Protein 7X3H (pdb70)

Radius of gyration: 21.67 Å; Cα contacts (8 Å, |Δi|>4): 559; chains: 1; bounding box: 51×46×57 Å

Structure (mmCIF, N/CA/C/O backbone):
data_7X3H
#
_entry.id   7X3H
#
_cell.length_a   55.635
_cell.length_b   51.103
_cell.length_c   64.917
_cell.angle_alpha   90.000
_cell.angle_beta   115.280
_cell.angle_gamma   90.000
#
_symmetry.space_group_name_H-M   'P 1 21 1'
#
loop_
_entity.id
_entity.type
_entity.pdbx_description
1 polymer 'CBg-ParM triple mutant R204D, K230D and N234D'
2 water water
#
loop_
_atom_site.group_PDB
_atom_site.id
_atom_site.type_symbol
_atom_site.label_atom_id
_atom_site.label_alt_id
_atom_site.label_comp_id
_atom_site.label_asym_id
_atom_site.label_entity_id
_atom_site.label_seq_id
_atom_site.pdbx_PDB_ins_code
_atom_site.Cartn_x
_atom_site.Cartn_y
_atom_site.Cartn_z
_atom_site.occupancy
_atom_site.B_iso_or_equiv
_atom_site.auth_seq_id
_atom_site.auth_comp_id
_atom_site.auth_asym_id
_atom_site.auth_atom_id
_atom_site.pdbx_PDB_model_num
ATOM 1 N N . GLY A 1 1 ? -22.16500 27.04400 -1.70400 1.000 58.81495 0 GLY A N 1
ATOM 2 C CA . GLY A 1 1 ? -21.00500 26.86000 -2.62300 1.000 56.71996 0 GLY A CA 1
ATOM 3 C C . GLY A 1 1 ? -20.72700 25.40900 -2.97600 1.000 49.14800 0 GLY A C 1
ATOM 4 O O . GLY A 1 1 ? -20.27300 24.63800 -2.13100 1.000 52.69316 0 GLY A O 1
ATOM 10 N N . MET A 1 2 ? -21.01400 25.04300 -4.22500 1.000 33.55929 1 MET A N 1
ATOM 11 C CA . MET A 1 2 ? -20.65000 23.72900 -4.73800 1.000 34.64363 1 MET A CA 1
ATOM 12 C C . MET A 1 2 ? -19.13300 23.56800 -4.72700 1.000 26.11366 1 MET A C 1
ATOM 13 O O . MET A 1 2 ? -18.40100 24.39300 -5.27900 1.000 29.39037 1 MET A O 1
ATOM 27 N N . LYS A 1 3 ? -18.65900 22.50300 -4.08900 1.000 27.95598 2 LYS A N 1
ATOM 28 C CA . LYS A 1 3 ? -17.22400 22.28500 -3.99700 1.000 26.35053 2 LYS A CA 1
ATOM 29 C C . LYS A 1 3 ? -16.66100 21.86600 -5.35100 1.000 16.28353 2 LYS A C 1
ATOM 30 O O . LYS A 1 3 ? -17.34100 21.25000 -6.17300 1.000 17.95478 2 LYS A O 1
ATOM 49 N N . ILE A 1 4 ? -15.40400 22.23300 -5.58200 1.000 15.08602 3 ILE A N 1
ATOM 50 C CA . ILE A 1 4 ? -14.70800 21.92600 -6.82400 1.000 16.19142 3 ILE A CA 1
ATOM 51 C C . ILE A 1 4 ? -13.52400 21.02000 -6.51400 1.000 12.99630 3 ILE A C 1
ATOM 52 O O . ILE A 1 4 ? -12.85700 21.19300 -5.48900 1.000 12.27779 3 ILE A O 1
ATOM 68 N N . THR A 1 5 ? -13.25000 20.07600 -7.41200 1.000 8.51418 4 THR A N 1
ATOM 69 C CA . THR A 1 5 ? -12.04400 19.25900 -7.34100 1.000 8.16414 4 THR A CA 1
ATOM 70 C C . THR A 1 5 ? -11.38600 19.22700 -8.71000 1.000 9.15636 4 THR A C 1
ATOM 71 O O . THR A 1 5 ? -12.06700 19.12700 -9.73700 1.000 7.95095 4 THR A O 1
ATOM 82 N N . VAL A 1 6 ? -10.06200 19.33700 -8.71700 1.000 4.92954 5 VAL A N 1
ATOM 83 C CA . VAL A 1 6 ? -9.24200 19.18000 -9.90900 1.000 4.25577 5 VAL A CA 1
ATOM 84 C C . VAL A 1 6 ? -8.52000 17.84400 -9.80000 1.000 5.86123 5 VAL A C 1
ATOM 85 O O . VAL A 1 6 ? -7.93100 17.53800 -8.75800 1.000 6.00335 5 VAL A O 1
ATOM 98 N N . VAL A 1 7 ? -8.57600 17.04300 -10.85600 1.000 5.14272 6 VAL A N 1
ATOM 99 C CA . VAL A 1 7 ? -7.83100 15.79500 -10.90200 1.000 3.70834 6 VAL A CA 1
ATOM 100 C C . VAL A 1 7 ? -7.08400 15.74600 -12.22700 1.000 5.87702 6 VAL A C 1
ATOM 101 O O . VAL A 1 7 ? -7.69300 15.88800 -13.29100 1.000 5.64278 6 VAL A O 1
ATOM 114 N N . ASP A 1 8 ? -5.77100 15.55500 -12.15500 1.000 4.09260 7 ASP A N 1
ATOM 115 C CA . ASP A 1 8 ? -4.90600 15.43800 -13.32000 1.000 3.79256 7 ASP A CA 1
ATOM 116 C C . ASP A 1 8 ? -4.44000 13.99200 -13.41800 1.000 5.76385 7 ASP A C 1
ATOM 117 O O . ASP A 1 8 ? -3.57400 13.55500 -12.64800 1.000 4.60318 7 ASP A O 1
ATOM 126 N N . LEU A 1 9 ? -5.00200 13.25200 -14.37900 1.000 5.04008 8 LEU A N 1
ATOM 127 C CA . LEU A 1 9 ? -4.67700 11.83700 -14.54600 1.000 7.88516 8 LEU A CA 1
ATOM 128 C C . LEU A 1 9 ? -3.50300 11.70800 -15.51000 1.000 7.64829 8 LEU A C 1
ATOM 129 O O . LEU A 1 9 ? -3.66200 11.40100 -16.68800 1.000 8.69052 8 LEU A O 1
ATOM 145 N N . GLY A 1 10 ? -2.30200 11.92300 -14.97500 1.000 7.52722 9 GLY A N 1
ATOM 146 C CA . GLY A 1 10 ? -1.09900 11.89700 -15.77700 1.000 9.09056 9 GLY A CA 1
ATOM 147 C C . GLY A 1 10 ? -0.59300 10.49500 -16.01700 1.000 7.59038 9 GLY A C 1
ATOM 148 O O . GLY A 1 10 ? -1.00100 9.52900 -15.37500 1.000 8.81421 9 GLY A O 1
ATOM 152 N N . ASN A 1 11 ? 0.32700 10.38500 -16.97200 1.000 9.46956 10 ASN A N 1
ATOM 153 C CA . ASN A 1 11 ? 0.85400 9.07700 -17.32500 1.000 15.50975 10 ASN A CA 1
ATOM 154 C C . ASN A 1 11 ? 1.89000 8.57600 -16.32400 1.000 12.48308 10 ASN A C 1
ATOM 155 O O . ASN A 1 11 ? 2.06100 7.35900 -16.19700 1.000 14.08064 10 ASN A O 1
ATOM 166 N N . ILE A 1 12 ? 2.54200 9.46600 -15.57400 1.000 11.12765 11 ILE A N 1
ATOM 167 C CA . ILE A 1 12 ? 3.53200 9.09100 -14.57300 1.000 8.91423 11 ILE A CA 1
ATOM 168 C C . ILE A 1 12 ? 2.99000 9.25100 -13.15400 1.000 5.29800 11 ILE A C 1
ATOM 169 O O . ILE A 1 12 ? 3.16400 8.37700 -12.31100 1.000 8.75105 11 ILE A O 1
ATOM 185 N N A ASN A 1 13 ? 2.35800 10.39300 -12.87600 0.660 6.07704 12 ASN A N 1
ATOM 186 N N B ASN A 1 13 ? 2.32100 10.37400 -12.88400 0.340 7.10348 12 ASN A N 1
ATOM 187 C CA A ASN A 1 13 ? 1.71900 10.61900 -11.59000 0.660 4.09786 12 ASN A CA 1
ATOM 188 C CA B ASN A 1 13 ? 1.72200 10.59600 -11.57800 0.340 4.61897 12 ASN A CA 1
ATOM 189 C C A ASN A 1 13 ? 0.32100 11.19300 -11.78100 0.660 5.02429 12 ASN A C 1
ATOM 190 C C B ASN A 1 13 ? 0.36600 11.27000 -11.72800 0.340 5.70858 12 ASN A C 1
ATOM 191 O O A ASN A 1 13 ? -0.01000 11.78800 -12.81400 0.660 5.02955 12 ASN A O 1
ATOM 192 O O B ASN A 1 13 ? 0.10200 11.99300 -12.69500 0.340 3.97679 12 ASN A O 1
ATOM 213 N N . VAL A 1 14 ? -0.48800 11.01800 -10.74700 1.000 3.55043 13 VAL A N 1
ATOM 214 C CA . VAL A 1 14 ? -1.79900 11.63400 -10.64300 1.000 3.37672 13 VAL A CA 1
ATOM 215 C C . VAL A 1 14 ? -1.72000 12.69800 -9.56100 1.000 3.27671 13 VAL A C 1
ATOM 216 O O . VAL A 1 14 ? -1.13000 12.46300 -8.50200 1.000 4.35052 13 VAL A O 1
ATOM 230 N N . LYS A 1 15 ? -2.30800 13.86700 -9.81900 1.000 3.29776 14 LYS A N 1
ATOM 231 C CA . LYS A 1 15 ? -2.36200 14.96400 -8.85800 1.000 3.29776 14 LYS A CA 1
ATOM 232 C C . LYS A 1 15 ? -3.81400 15.39100 -8.66600 1.000 4.52949 14 LYS A C 1
ATOM 233 O O . LYS A 1 15 ? -4.61900 15.34700 -9.60200 1.000 3.66886 14 LYS A O 1
ATOM 252 N N . TYR A 1 16 ? -4.15800 15.81200 -7.44900 1.000 3.27144 15 TYR A N 1
ATOM 253 C CA . TYR A 1 16 ? -5.51600 16.27500 -7.18600 1.000 4.48475 15 TYR A CA 1
ATOM 254 C C . TYR A 1 16 ? -5.50900 17.44400 -6.20600 1.000 5.36380 15 TYR A C 1
ATOM 255 O O . TYR A 1 16 ? -4.60900 17.58400 -5.37400 1.000 5.55856 15 TYR A O 1
ATOM 273 N N . VAL A 1 17 ? -6.53200 18.28400 -6.32600 1.000 3.75045 16 VAL A N 1
ATOM 274 C CA . VAL A 1 17 ? -6.75700 19.39600 -5.40200 1.000 4.04522 16 VAL A CA 1
ATOM 275 C C . VAL A 1 17 ? -8.25500 19.50700 -5.14800 1.000 4.69530 16 VAL A C 1
ATOM 276 O O . VAL A 1 17 ? -9.02600 19.76800 -6.07700 1.000 7.58775 16 VAL A O 1
ATOM 289 N N . GLY A 1 18 ? -8.66400 19.30900 -3.89600 1.000 6.16653 17 GLY A N 1
ATOM 290 C CA . GLY A 1 18 ? -10.00300 19.63100 -3.43900 1.000 7.67197 17 GLY A CA 1
ATOM 291 C C . GLY A 1 18 ? -9.86500 20.34000 -2.10900 1.000 10.03015 17 GLY A C 1
ATOM 292 O O . GLY A 1 18 ? -9.16800 21.35600 -2.02600 1.000 12.34885 17 GLY A O 1
ATOM 296 N N . GLU A 1 19 ? -10.49100 19.80900 -1.05800 1.000 9.95646 18 GLU A N 1
ATOM 297 C CA . GLU A 1 19 ? -10.16200 20.25100 0.29500 1.000 11.56454 18 GLU A CA 1
ATOM 298 C C . GLU A 1 19 ? -8.71200 19.93200 0.62300 1.000 12.24357 18 GLU A C 1
ATOM 299 O O . GLU A 1 19 ? -8.03100 20.70500 1.30800 1.000 14.77019 18 GLU A O 1
ATOM 311 N N . ASN A 1 20 ? -8.23100 18.78700 0.15000 1.000 9.77749 19 ASN A N 1
ATOM 312 C CA . ASN A 1 20 ? -6.85700 18.35600 0.30900 1.000 6.82450 19 ASN A CA 1
ATOM 313 C C . ASN A 1 20 ? -6.18100 18.28000 -1.05700 1.000 4.85848 19 ASN A C 1
ATOM 314 O O . ASN A 1 20 ? -6.84200 18.13200 -2.08500 1.000 8.68525 19 ASN A O 1
ATOM 325 N N . LYS A 1 21 ? -4.85000 18.32100 -1.04000 1.000 5.75595 20 LYS A N 1
ATOM 326 C CA . LYS A 1 21 ? -4.04100 18.17500 -2.24600 1.000 4.08996 20 LYS A CA 1
ATOM 327 C C . LYS A 1 21 ? -3.10800 16.98500 -2.10800 1.000 7.04558 20 LYS A C 1
ATOM 328 O O . LYS A 1 21 ? -2.69100 16.63200 -1.00600 1.000 9.54062 20 LYS A O 1
ATOM 347 N N . GLY A 1 22 ? -2.72200 16.40400 -3.24000 1.000 3.62675 21 GLY A N 1
ATOM 348 C CA . GLY A 1 22 ? -1.88900 15.22300 -3.18100 1.000 5.35327 21 GLY A CA 1
ATOM 349 C C . GLY A 1 22 ? -1.41900 14.80800 -4.55400 1.000 3.38462 21 GLY A C 1
ATOM 350 O O . GLY A 1 22 ? -1.86700 15.33000 -5.58100 1.000 4.31631 21 GLY A O 1
ATOM 354 N N . ARG A 1 23 ? -0.49900 13.85400 -4.53800 1.000 3.46094 22 ARG A N 1
ATOM 355 C CA . ARG A 1 23 ? 0.11800 13.29800 -5.72800 1.000 3.38725 22 ARG A CA 1
ATOM 356 C C . ARG A 1 23 ? 0.43200 11.84600 -5.41300 1.000 4.95586 22 ARG A C 1
ATOM 357 O O . ARG A 1 23 ? 0.86000 11.52600 -4.29600 1.000 9.58273 22 ARG A O 1
ATOM 378 N N . PHE A 1 24 ? 0.19000 10.96600 -6.38200 1.000 3.31092 23 PHE A N 1
ATOM 379 C CA . PHE A 1 24 ? 0.55800 9.56400 -6.23800 1.000 3.38198 23 PHE A CA 1
ATOM 380 C C . PHE A 1 24 ? 0.96000 9.01000 -7.59700 1.000 5.07692 23 PHE A C 1
ATOM 381 O O . PHE A 1 24 ? 0.61500 9.55900 -8.64400 1.000 4.89006 23 PHE A O 1
ATOM 398 N N . SER A 1 25 ? 1.68500 7.88800 -7.55400 1.000 5.05850 24 SER A N 1
ATOM 399 C CA . SER A 1 25 ? 2.13700 7.22000 -8.76900 1.000 5.70858 24 SER A CA 1
ATOM 400 C C . SER A 1 25 ? 0.95900 6.68700 -9.57500 1.000 4.05049 24 SER A C 1
ATOM 401 O O . SER A 1 25 ? -0.00300 6.15600 -9.02000 1.000 5.77701 24 SER A O 1
ATOM 409 N N . SER A 1 26 ? 1.06700 6.78400 -10.90000 1.000 4.11628 25 SER A N 1
ATOM 410 C CA . SER A 1 26 ? 0.04400 6.25500 -11.80000 1.000 4.95586 25 SER A CA 1
ATOM 411 C C . SER A 1 26 ? 0.14000 4.74700 -11.99900 1.000 4.82689 25 SER A C 1
ATOM 412 O O . SER A 1 26 ? -0.65300 4.18800 -12.77200 1.000 5.81385 25 SER A O 1
ATOM 420 N N . LYS A 1 27 ? 1.07200 4.07900 -11.33000 1.000 4.60318 26 LYS A N 1
ATOM 421 C CA . LYS A 1 27 ? 1.11500 2.62700 -11.35000 1.000 4.92954 26 LYS A CA 1
ATOM 422 C C . LYS A 1 27 ? -0.15100 2.03800 -10.74800 1.000 8.44575 26 LYS A C 1
ATOM 423 O O . LYS A 1 27 ? -0.68900 2.54100 -9.75900 1.000 7.08769 26 LYS A O 1
ATOM 442 N N . ILE A 1 28 ? -0.62400 0.94600 -11.34100 1.000 6.81397 27 ILE A N 1
ATOM 443 C CA . ILE A 1 28 ? -1.76000 0.21800 -10.80400 1.000 6.44025 27 ILE A CA 1
ATOM 444 C C . ILE A 1 28 ? -1.53400 -1.27100 -10.99800 1.000 8.85633 27 ILE A C 1
ATOM 445 O O . ILE A 1 28 ? -0.77400 -1.70600 -11.86800 1.000 10.36177 27 ILE A O 1
ATOM 461 N N . THR A 1 29 ? -2.23300 -2.05700 -10.19100 1.000 8.32731 28 THR A N 1
ATOM 462 C CA . THR A 1 29 ? -2.30300 -3.48900 -10.43500 1.000 10.59601 28 THR A CA 1
ATOM 463 C C . THR A 1 29 ? -3.59400 -4.04300 -9.85500 1.000 7.62986 28 THR A C 1
ATOM 464 O O . THR A 1 29 ? -4.15700 -3.48800 -8.90800 1.000 7.57196 28 THR A O 1
ATOM 475 N N . ASN A 1 30 ? -4.04800 -5.15700 -10.42700 1.000 6.87188 29 ASN A N 1
ATOM 476 C CA . ASN A 1 30 ? -5.14200 -5.92700 -9.85000 1.000 6.72712 29 ASN A CA 1
ATOM 477 C C . ASN A 1 30 ? -4.64900 -7.22600 -9.22200 1.000 7.13243 29 ASN A C 1
ATOM 478 O O . ASN A 1 30 ? -5.46800 -8.06400 -8.83900 1.000 11.46453 29 ASN A O 1
ATOM 489 N N . ASP A 1 31 ? -3.33500 -7.40500 -9.10300 1.000 8.44838 30 ASP A N 1
ATOM 490 C CA . ASP A 1 31 ? -2.79500 -8.62800 -8.52300 1.000 9.94593 30 ASP A CA 1
ATOM 491 C C . ASP A 1 31 ? -3.29000 -8.83400 -7.09300 1.000 15.41501 30 ASP A C 1
ATOM 492 O O . ASP A 1 31 ? -3.37500 -7.89100 -6.29800 1.000 11.07238 30 ASP A O 1
ATOM 501 N N . TYR A 1 32 ? -3.58300 -10.09000 -6.76300 1.000 13.25422 31 TYR A N 1
ATOM 502 C CA . TYR A 1 32 ? -4.07300 -10.42800 -5.43200 1.000 10.16174 31 TYR A CA 1
ATOM 503 C C . TYR A 1 32 ? -3.02700 -10.08600 -4.38200 1.000 8.67999 31 TYR A C 1
ATOM 504 O O . TYR A 1 32 ? -1.82700 -10.30000 -4.57900 1.000 12.26726 31 TYR A O 1
ATOM 522 N N . GLN A 1 33 ? -3.48500 -9.50100 -3.27700 1.000 8.43522 32 GLN A N 1
ATOM 523 C CA . GLN A 1 33 ? -2.63500 -9.20300 -2.13200 1.000 10.61969 32 GLN A CA 1
ATOM 524 C C . GLN A 1 33 ? -3.14700 -9.94500 -0.91100 1.000 8.83001 32 GLN A C 1
ATOM 525 O O . GLN A 1 33 ? -4.32100 -9.82300 -0.55400 1.000 11.75404 32 GLN A O 1
ATOM 539 N N . SER A 1 34 ? -2.25700 -10.69000 -0.25300 1.000 8.62735 33 SER A N 1
ATOM 540 C CA . SER A 1 34 ? -2.64900 -11.38100 0.96500 1.000 8.47996 33 SER A CA 1
ATOM 541 C C . SER A 1 34 ? -2.78100 -10.43200 2.15100 1.000 8.17730 33 SER A C 1
ATOM 542 O O . SER A 1 34 ? -3.42100 -10.79200 3.14200 1.000 8.47470 33 SER A O 1
ATOM 550 N N . TYR A 1 35 ? -2.18000 -9.24900 2.07600 1.000 7.67987 34 TYR A N 1
ATOM 551 C CA . TYR A 1 35 ? -2.31100 -8.22400 3.11200 1.000 7.42721 34 TYR A CA 1
ATOM 552 C C . TYR A 1 35 ? -2.84300 -6.94200 2.46800 1.000 6.83240 34 TYR A C 1
ATOM 553 O O . TYR A 1 35 ? -2.13300 -5.94100 2.35800 1.000 6.49025 34 TYR A O 1
ATOM 571 N N . GLU A 1 36 ? -4.11400 -6.98400 2.05500 1.000 7.84305 35 GLU A N 1
ATOM 572 C CA . GLU A 1 36 ? -4.73500 -5.86400 1.34300 1.000 8.26415 35 GLU A CA 1
ATOM 573 C C . GLU A 1 36 ? -4.68100 -4.56300 2.13900 1.000 8.34047 35 GLU A C 1
ATOM 574 O O . GLU A 1 36 ? -4.56300 -3.47100 1.55700 1.000 8.35363 35 GLU A O 1
ATOM 586 N N . GLU A 1 37 ? -4.80100 -4.64400 3.46500 1.000 9.03266 36 GLU A N 1
ATOM 587 C CA . GLU A 1 37 ? -4.82200 -3.46500 4.32300 1.000 11.02501 36 GLU A CA 1
ATOM 588 C C . GLU A 1 37 ? -3.52100 -2.67500 4.29500 1.000 8.69841 36 GLU A C 1
ATOM 589 O O . GLU A 1 37 ? -3.50600 -1.52000 4.73000 1.000 11.52770 36 GLU A O 1
ATOM 601 N N . GLY A 1 38 ? -2.44300 -3.24000 3.76500 1.000 6.31918 37 GLY A N 1
ATOM 602 C CA . GLY A 1 38 ? -1.20400 -2.51300 3.63300 1.000 8.81948 37 GLY A CA 1
ATOM 603 C C . GLY A 1 38 ? -1.08800 -1.66500 2.39000 1.000 6.91135 37 GLY A C 1
ATOM 604 O O . GLY A 1 38 ? -0.01400 -1.12600 2.11200 1.000 9.56167 37 GLY A O 1
ATOM 608 N N . PHE A 1 39 ? -2.16200 -1.55100 1.61200 1.000 6.33234 38 PHE A N 1
ATOM 609 C CA . PHE A 1 39 ? -2.10100 -0.90900 0.30800 1.000 6.80608 38 PHE A CA 1
ATOM 610 C C . PHE A 1 39 ? -3.18200 0.14800 0.15500 1.000 4.84005 38 PHE A C 1
ATOM 611 O O . PHE A 1 39 ? -4.24100 0.08100 0.78100 1.000 9.89329 38 PHE A O 1
ATOM 628 N N . GLN A 1 40 ? -2.88400 1.13100 -0.69600 1.000 5.36117 39 GLN A N 1
ATOM 629 C CA . GLN A 1 40 ? -3.88700 2.05400 -1.19900 1.000 6.18495 39 GLN A CA 1
ATOM 630 C C . GLN A 1 40 ? -4.70600 1.33000 -2.25900 1.000 4.90322 39 GLN A C 1
ATOM 631 O O . GLN A 1 40 ? -4.14000 0.65900 -3.12600 1.000 4.11365 39 GLN A O 1
ATOM 645 N N . ARG A 1 41 ? -6.02900 1.40400 -2.16000 1.000 4.11365 40 ARG A N 1
ATOM 646 C CA . ARG A 1 41 ? -6.84300 0.58600 -3.04400 1.000 4.30052 40 ARG A CA 1
ATOM 647 C C . ARG A 1 41 ? -8.26000 1.13300 -3.16600 1.000 7.06400 40 ARG A C 1
ATOM 648 O O . ARG A 1 41 ? -8.76900 1.82600 -2.28000 1.000 6.73502 40 ARG A O 1
ATOM 669 N N . VAL A 1 42 ? -8.88700 0.76000 -4.27300 1.000 4.94270 41 VAL A N 1
ATOM 670 C CA A VAL A 1 42 ? -10.29300 1.06000 -4.51200 0.610 4.74531 41 VAL A CA 1
ATOM 671 C CA B VAL A 1 42 ? -10.28500 1.07200 -4.55300 0.390 8.52207 41 VAL A CA 1
ATOM 672 C C . VAL A 1 42 ? -10.96400 -0.20000 -5.02800 1.000 6.70344 41 VAL A C 1
ATOM 673 O O . VAL A 1 42 ? -10.36000 -1.03000 -5.70700 1.000 8.77474 41 VAL A O 1
ATOM 698 N N . GLU A 1 43 ? -12.23500 -0.35600 -4.66600 1.000 6.59816 42 GLU A N 1
ATOM 699 C CA . GLU A 1 43 ? -13.06700 -1.41200 -5.22200 1.000 6.69028 42 GLU A CA 1
ATOM 700 C C . GLU A 1 43 ? -14.27000 -0.73100 -5.85900 1.000 7.62460 42 GLU A C 1
ATOM 701 O O . GLU A 1 43 ? -15.01800 -0.03700 -5.16900 1.000 9.99594 42 GLU A O 1
ATOM 713 N N . TYR A 1 44 ? -14.43400 -0.91000 -7.16700 1.000 10.98553 43 TYR A N 1
ATOM 714 C CA . TYR A 1 44 ? -15.51800 -0.27900 -7.91300 1.000 9.95119 43 TYR A CA 1
ATOM 715 C C . TYR A 1 44 ? -16.04300 -1.26600 -8.94600 1.000 10.29334 43 TYR A C 1
ATOM 716 O O . TYR A 1 44 ? -15.25700 -1.85500 -9.69600 1.000 13.34371 43 TYR A O 1
ATOM 734 N N . ASN A 1 45 ? -17.36100 -1.46400 -8.97000 1.000 11.57244 44 ASN A N 1
ATOM 735 C CA . ASN A 1 45 ? -17.99700 -2.31300 -9.98100 1.000 10.58811 44 ASN A CA 1
ATOM 736 C C . ASN A 1 45 ? -17.35100 -3.69400 -10.02100 1.000 15.64924 44 ASN A C 1
ATOM 737 O O . ASN A 1 45 ? -17.13900 -4.28600 -11.08500 1.000 18.36536 44 ASN A O 1
ATOM 748 N N . GLY A 1 46 ? -17.02100 -4.21200 -8.83900 1.000 15.21761 45 GLY A N 1
ATOM 749 C CA . GLY A 1 46 ? -16.51100 -5.55500 -8.70200 1.000 22.26320 45 GLY A CA 1
ATOM 750 C C . GLY A 1 46 ? -15.03300 -5.72400 -8.96800 1.000 23.78969 45 GLY A C 1
ATOM 751 O O . GLY A 1 46 ? -14.54600 -6.85700 -8.93700 1.000 20.18400 45 GLY A O 1
ATOM 755 N N . ILE A 1 47 ? -14.30000 -4.64800 -9.23200 1.000 17.06257 46 ILE A N 1
ATOM 756 C CA . ILE A 1 47 ? -12.87200 -4.72400 -9.50500 1.000 13.99641 46 ILE A CA 1
ATOM 757 C C . ILE A 1 47 ? -12.13400 -4.04900 -8.36100 1.000 8.72473 46 ILE A C 1
ATOM 758 O O . ILE A 1 47 ? -12.45700 -2.91100 -8.00100 1.000 11.17239 46 ILE A O 1
ATOM 774 N N . LYS A 1 48 ? -11.15400 -4.75100 -7.79600 1.000 11.24609 47 LYS A N 1
ATOM 775 C CA . LYS A 1 48 ? -10.27100 -4.20200 -6.77400 1.000 6.59290 47 LYS A CA 1
ATOM 776 C C . LYS A 1 48 ? -8.97100 -3.79600 -7.45600 1.000 7.16138 47 LYS A C 1
ATOM 777 O O . LYS A 1 48 ? -8.30300 -4.63200 -8.08400 1.000 11.43295 47 LYS A O 1
ATOM 796 N N . THR A 1 49 ? -8.63600 -2.51500 -7.36500 1.000 7.19560 48 THR A N 1
ATOM 797 C CA . THR A 1 49 ? -7.44200 -1.96000 -7.99000 1.000 5.20326 48 THR A CA 1
ATOM 798 C C . THR A 1 49 ? -6.53000 -1.41200 -6.90700 1.000 5.69279 48 THR A C 1
ATOM 799 O O . THR A 1 49 ? -6.97100 -0.63100 -6.06000 1.000 5.82175 48 THR A O 1
ATOM 810 N N . TYR A 1 50 ? -5.26400 -1.83100 -6.93100 1.000 5.79543 49 TYR A N 1
ATOM 811 C CA . TYR A 1 50 ? -4.24900 -1.30500 -6.03000 1.000 4.63213 49 TYR A CA 1
ATOM 812 C C . TYR A 1 50 ? -3.58000 -0.10400 -6.67700 1.000 7.24297 49 TYR A C 1
ATOM 813 O O . TYR A 1 50 ? -3.22800 -0.13700 -7.86100 1.000 7.58512 49 TYR A O 1
ATOM 831 N N . ILE A 1 51 ? -3.45300 0.97100 -5.90300 1.000 4.62161 50 ILE A N 1
ATOM 832 C CA . ILE A 1 51 ? -3.13300 2.30000 -6.41200 1.000 4.21366 50 ILE A CA 1
ATOM 833 C C . ILE A 1 51 ? -1.69200 2.62400 -6.05000 1.000 7.91411 50 ILE A C 1
ATOM 834 O O . ILE A 1 51 ? -1.30100 2.52100 -4.88300 1.000 9.20900 50 ILE A O 1
ATOM 850 N N . GLY A 1 52 ? -0.90500 3.01500 -7.05000 1.000 8.49312 51 GLY A N 1
ATOM 851 C CA . GLY A 1 52 ? 0.45200 3.47600 -6.81800 1.000 9.24848 51 GLY A CA 1
ATOM 852 C C . GLY A 1 52 ? 1.48100 2.38100 -6.76100 1.000 9.00897 51 GLY A C 1
ATOM 853 O O . GLY A 1 52 ? 2.64700 2.65100 -6.43400 1.000 17.01257 51 GLY A O 1
ATOM 857 N N . VAL A 1 53 ? 1.08500 1.14900 -7.05400 1.000 9.84065 52 VAL A N 1
ATOM 858 C CA . VAL A 1 53 ? 1.98400 0.00600 -7.09700 1.000 12.21199 52 VAL A CA 1
ATOM 859 C C . VAL A 1 53 ? 1.61300 -0.79900 -8.32900 1.000 15.47028 52 VAL A C 1
ATOM 860 O O . VAL A 1 53 ? 0.51000 -0.68600 -8.86900 1.000 10.04594 52 VAL A O 1
ATOM 873 N N . GLY A 1 54 ? 2.56400 -1.59600 -8.79100 1.000 14.31224 53 GLY A N 1
ATOM 874 C CA . GLY A 1 54 ? 2.33800 -2.39300 -9.97400 1.000 13.39634 53 GLY A CA 1
ATOM 875 C C . GLY A 1 54 ? 3.10300 -1.83200 -11.14700 1.000 15.13076 53 GLY A C 1
ATOM 876 O O . GLY A 1 54 ? 4.30600 -1.57100 -11.04700 1.000 26.13208 53 GLY A O 1
ATOM 880 N N . GLU A 1 55 ? 2.41200 -1.62100 -12.25800 1.000 12.27516 54 GLU A N 1
ATOM 881 C CA . GLU A 1 55 ? 3.04800 -1.14400 -13.47300 1.000 20.67880 54 GLU A CA 1
ATOM 882 C C . GLU A 1 55 ? 2.26500 0.02800 -14.04500 1.000 18.93385 54 GLU A C 1
ATOM 883 O O . GLU A 1 55 ? 1.05500 0.14700 -13.84000 1.000 11.89353 54 GLU A O 1
ATOM 895 N N . LEU A 1 56 ? 2.97200 0.89300 -14.77100 1.000 15.60187 55 LEU A N 1
ATOM 896 C CA . LEU A 1 56 ? 2.30900 1.88700 -15.60400 1.000 27.20326 55 LEU A CA 1
ATOM 897 C C . LEU A 1 56 ? 1.66400 1.18500 -16.79300 1.000 33.13292 55 LEU A C 1
ATOM 898 O O . LEU A 1 56 ? 2.32200 0.41700 -17.50200 1.000 47.66624 55 LEU A O 1
ATOM 914 N N . SER A 1 57 ? 0.37700 1.43000 -16.99800 1.000 31.06425 56 SER A N 1
ATOM 915 C CA . SER A 1 57 ? -0.39600 0.67400 -17.97900 1.000 48.95587 56 SER A CA 1
ATOM 916 C C . SER A 1 57 ? -0.19800 1.19600 -19.40500 1.000 46.61348 56 SER A C 1
ATOM 917 O O . SER A 1 57 ? -0.54800 2.33300 -19.72200 1.000 42.74197 56 SER A O 1
ATOM 925 N N . ALA A 1 63 ? -7.49800 2.09000 -20.40800 1.000 53.60380 62 ALA A N 1
ATOM 926 C CA . ALA A 1 63 ? -8.58300 1.31600 -19.81500 1.000 52.22995 62 ALA A CA 1
ATOM 927 C C . ALA A 1 63 ? -9.59400 2.21800 -19.10800 1.000 45.91077 62 ALA A C 1
ATOM 928 O O . ALA A 1 63 ? -9.22600 3.15500 -18.39700 1.000 47.48727 62 ALA A O 1
ATOM 934 N N . ASP A 1 64 ? -10.87800 1.92100 -19.30800 1.000 46.52663 63 ASP A N 1
ATOM 935 C CA . ASP A 1 64 ? -11.92900 2.66600 -18.62200 1.000 51.29299 63 ASP A CA 1
ATOM 936 C C . ASP A 1 64 ? -11.85000 2.44200 -17.11700 1.000 50.60870 63 ASP A C 1
ATOM 937 O O . ASP A 1 64 ? -11.88900 3.39300 -16.32600 1.000 25.31356 63 ASP A O 1
ATOM 946 N N . ARG A 1 65 ? -11.71300 1.18400 -16.70100 1.000 49.42172 64 ARG A N 1
ATOM 947 C CA . ARG A 1 65 ? -11.71200 0.88300 -15.27600 1.000 51.25088 64 ARG A CA 1
ATOM 948 C C . ARG A 1 65 ? -10.47900 1.44500 -14.57600 1.000 33.38032 64 ARG A C 1
ATOM 949 O O . ARG A 1 65 ? -10.52400 1.69000 -13.36900 1.000 13.49899 64 ARG A O 1
ATOM 970 N N . ASP A 1 66 ? -9.37600 1.64500 -15.30200 1.000 25.80573 65 ASP A N 1
ATOM 971 C CA . ASP A 1 66 ? -8.17800 2.21600 -14.69200 1.000 32.96448 65 ASP A CA 1
ATOM 972 C C . ASP A 1 66 ? -8.36400 3.70100 -14.39400 1.000 13.90167 65 ASP A C 1
ATOM 973 O O . ASP A 1 66 ? -8.02100 4.17800 -13.30200 1.000 11.18029 65 ASP A O 1
ATOM 982 N N . TYR A 1 67 ? -8.88600 4.45600 -15.36100 1.000 15.80716 66 TYR A N 1
ATOM 983 C CA . TYR A 1 67 ? -9.18200 5.86000 -15.08700 1.000 17.46788 66 TYR A CA 1
ATOM 984 C C . TYR A 1 67 ? -10.21000 5.98700 -13.96700 1.000 7.86936 66 TYR A C 1
ATOM 985 O O . TYR A 1 67 ? -10.06200 6.84000 -13.08500 1.000 7.81673 66 TYR A O 1
ATOM 1003 N N . MET A 1 68 ? -11.25500 5.14800 -13.97700 1.000 7.81146 67 MET A N 1
ATOM 1004 C CA . MET A 1 68 ? -12.25500 5.23800 -12.91400 1.000 13.05420 67 MET A CA 1
ATOM 1005 C C . MET A 1 68 ? -11.63500 4.95500 -11.54900 1.000 7.96938 67 MET A C 1
ATOM 1006 O O . MET A 1 68 ? -11.91800 5.66200 -10.57500 1.000 8.30100 67 MET A O 1
ATOM 1020 N N . ALA A 1 69 ? -10.77300 3.93800 -11.46200 1.000 6.60079 68 ALA A N 1
ATOM 1021 C CA . ALA A 1 69 ? -10.11300 3.62700 -10.19600 1.000 7.37194 68 ALA A CA 1
ATOM 1022 C C . ALA A 1 69 ? -9.29100 4.80500 -9.70200 1.000 4.12681 68 ALA A C 1
ATOM 1023 O O . ALA A 1 69 ? -9.38200 5.20200 -8.53700 1.000 3.96363 68 ALA A O 1
ATOM 1030 N N . GLN A 1 70 ? -8.45000 5.35900 -10.57500 1.000 4.02153 69 GLN A N 1
ATOM 1031 C CA . GLN A 1 70 ? -7.61000 6.47100 -10.16600 1.000 3.70308 69 GLN A CA 1
ATOM 1032 C C . GLN A 1 70 ? -8.43600 7.70500 -9.83200 1.000 3.64254 69 GLN A C 1
ATOM 1033 O O .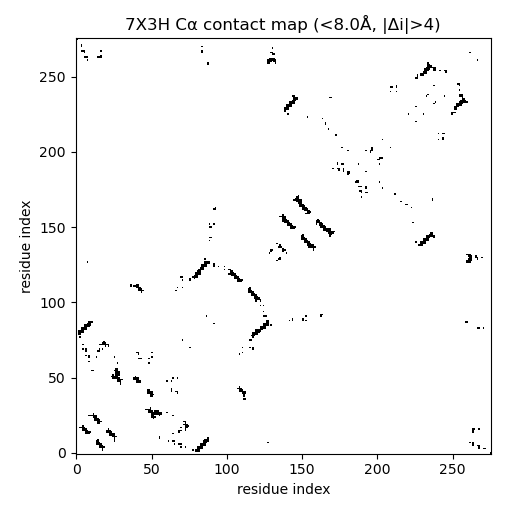 GLN A 1 70 ? -8.09200 8.46000 -8.91900 1.000 3.78730 69 GLN A O 1
ATOM 1047 N N . LEU A 1 71 ? -9.50500 7.94600 -10.59300 1.000 3.89257 70 LEU A N 1
ATOM 1048 C CA . LEU A 1 71 ? -10.33900 9.11500 -10.34600 1.000 4.71635 70 LEU A CA 1
ATOM 1049 C C . LEU A 1 71 ? -11.07500 8.98400 -9.02600 1.000 3.99258 70 LEU A C 1
ATOM 1050 O O . LEU A 1 71 ? -11.08300 9.91000 -8.21200 1.000 3.90310 70 LEU A O 1
ATOM 1066 N N . LEU A 1 72 ? -11.69100 7.82900 -8.78800 1.000 4.21103 71 LEU A N 1
ATOM 1067 C CA . LEU A 1 72 ? -12.43400 7.66000 -7.54100 1.000 4.37158 71 LEU A CA 1
ATOM 1068 C C . LEU A 1 72 ? -11.50700 7.70100 -6.34000 1.000 4.08470 71 LEU A C 1
ATOM 1069 O O . LEU A 1 72 ? -11.83100 8.30900 -5.31600 1.000 5.10851 71 LEU A O 1
ATOM 1085 N N . TYR A 1 73 ? -10.33200 7.08400 -6.45100 1.000 3.84257 72 TYR A N 1
ATOM 1086 C CA . TYR A 1 73 ? -9.35100 7.19900 -5.37600 1.000 6.32707 72 TYR A CA 1
ATOM 1087 C C . TYR A 1 73 ? -8.99700 8.65700 -5.12500 1.000 6.46393 72 TYR A C 1
ATOM 1088 O O . TYR A 1 73 ? -8.96900 9.11600 -3.97800 1.000 4.35842 72 TYR A O 1
ATOM 1106 N N . SER A 1 74 ? -8.72300 9.40700 -6.19500 1.000 3.39514 73 SER A N 1
ATOM 1107 C CA . SER A 1 74 ? -8.36600 10.80900 -6.02800 1.000 5.41907 73 SER A CA 1
ATOM 1108 C C . SER A 1 74 ? -9.47300 11.59000 -5.34000 1.000 4.50844 73 SER A C 1
ATOM 1109 O O . SER A 1 74 ? -9.19900 12.46100 -4.50700 1.000 4.78215 73 SER A O 1
ATOM 1117 N N . LEU A 1 75 ? -10.72600 11.35300 -5.73800 1.000 3.99258 74 LEU A N 1
ATOM 1118 C CA . LEU A 1 75 ? -11.82900 12.11100 -5.15600 1.000 5.62699 74 LEU A CA 1
ATOM 1119 C C . LEU A 1 75 ? -12.02600 11.77300 -3.68700 1.000 6.98242 74 LEU A C 1
ATOM 1120 O O . LEU A 1 75 ? -12.37000 12.65200 -2.88700 1.000 9.49588 74 LEU A O 1
ATOM 1136 N N . ALA A 1 76 ? -11.83300 10.50600 -3.31000 1.000 5.84807 75 ALA A N 1
ATOM 1137 C CA . ALA A 1 76 ? -11.91000 10.1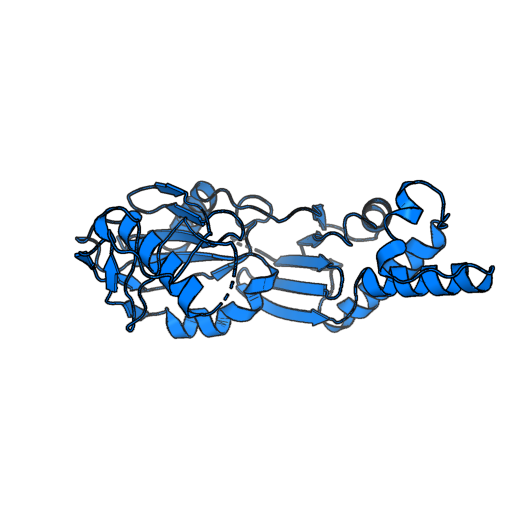2500 -1.90600 1.000 9.66695 75 ALA A CA 1
ATOM 1138 C C . ALA A 1 76 ? -10.79800 10.76700 -1.08500 1.000 5.23221 75 ALA A C 1
ATOM 1139 O O . ALA A 1 76 ? -11.00400 11.09400 0.09200 1.000 10.19859 75 ALA A O 1
ATOM 1146 N N . LYS A 1 77 ? -9.61600 10.95300 -1.67500 1.000 4.37421 76 LYS A N 1
ATOM 1147 C CA . LYS A 1 77 ? -8.51600 11.62700 -0.99200 1.000 7.31140 76 LYS A CA 1
ATOM 1148 C C . LYS A 1 77 ? -8.70600 13.13900 -0.94600 1.000 11.23029 76 LYS A C 1
ATOM 1149 O O . LYS A 1 77 ? -8.29000 13.79000 0.02400 1.000 8.95897 76 LYS A O 1
ATOM 1168 N N . ALA A 1 78 ? -9.30600 13.71300 -1.99000 1.000 8.28784 77 ALA A N 1
ATOM 1169 C CA . ALA A 1 78 ? -9.35700 15.16400 -2.11600 1.000 8.45628 77 ALA A CA 1
ATOM 1170 C C . ALA A 1 78 ? -10.36100 15.78500 -1.16100 1.000 11.32241 77 ALA A C 1
ATOM 1171 O O . ALA A 1 78 ? -10.15400 16.91400 -0.69800 1.000 11.20397 77 ALA A O 1
ATOM 1178 N N . ASN A 1 79 ? -11.45400 15.08000 -0.88100 1.000 10.05647 78 ASN A N 1
ATOM 1179 C CA . ASN A 1 79 ? -12.51900 15.58700 -0.03200 1.000 10.80393 78 ASN A CA 1
ATOM 1180 C C . ASN A 1 79 ? -12.94600 14.50800 0.95100 1.000 12.07250 78 ASN A C 1
ATOM 1181 O O . ASN A 1 79 ? -12.94300 13.31800 0.62700 1.000 14.84125 78 ASN A O 1
ATOM 1192 N N . THR A 1 80 ? -13.32900 14.93100 2.15000 1.000 22.57902 79 THR A N 1
ATOM 1193 C CA . THR A 1 80 ? -13.84200 13.96600 3.11000 1.000 20.89724 79 THR A CA 1
ATOM 1194 C C . THR A 1 80 ? -15.27000 13.56000 2.73900 1.000 12.09882 79 THR A C 1
ATOM 1195 O O . THR A 1 80 ? -15.88900 14.11100 1.82600 1.000 16.54409 79 THR A O 1
ATOM 1206 N N . ALA A 1 81 ? -15.81100 12.59100 3.48700 1.000 16.16510 80 ALA A N 1
ATOM 1207 C CA . ALA A 1 81 ? -17.09800 11.99400 3.12900 1.000 23.84233 80 ALA A CA 1
ATOM 1208 C C . ALA A 1 81 ? -18.27500 12.95000 3.30200 1.000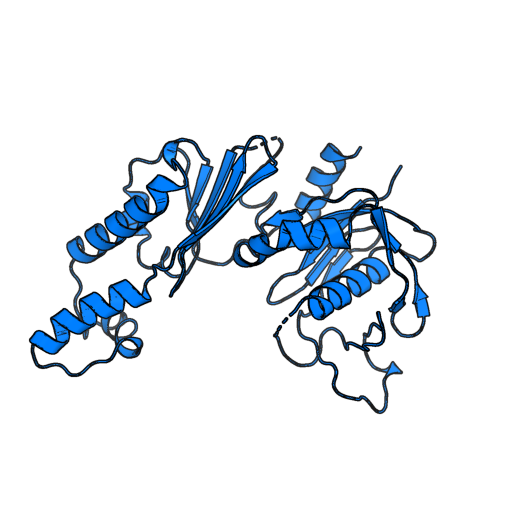 24.52399 80 ALA A C 1
ATOM 1209 O O . ALA A 1 81 ? -19.34400 12.70500 2.73000 1.000 26.27947 80 ALA A O 1
ATOM 1216 N N . ASP A 1 82 ? -18.12000 14.02600 4.07000 1.000 25.62412 81 ASP A N 1
ATOM 1217 C CA . ASP A 1 82 ? -19.21000 14.99300 4.16800 1.000 29.11139 81 ASP A CA 1
ATOM 1218 C C . ASP A 1 82 ? -19.49200 15.64400 2.82100 1.000 34.58573 81 ASP A C 1
ATOM 1219 O O . ASP A 1 82 ? -20.61600 16.09200 2.57100 1.000 34.61468 81 ASP A O 1
ATOM 1228 N N . THR A 1 83 ? -18.49000 15.71400 1.94500 1.000 20.96567 82 THR A N 1
ATOM 1229 C CA . THR A 1 83 ? -18.71000 16.19100 0.58800 1.000 21.19991 82 THR A CA 1
ATOM 1230 C C . THR A 1 83 ? -19.44400 15.11800 -0.20300 1.000 26.32421 82 THR A C 1
ATOM 1231 O O . THR A 1 83 ? -18.91800 14.01600 -0.40600 1.000 23.48966 82 THR A O 1
ATOM 1242 N N . LYS A 1 84 ? -20.65700 15.43900 -0.64800 1.000 19.15756 83 LYS A N 1
ATOM 1243 C CA . LYS A 1 84 ? -21.49400 14.50300 -1.38500 1.000 22.12107 83 LYS A CA 1
ATOM 1244 C C . LYS A 1 84 ? -21.47300 14.72600 -2.89200 1.000 15.87822 83 LYS A C 1
ATOM 1245 O O . LYS A 1 84 ? -21.70900 13.77500 -3.64700 1.000 18.52591 83 LYS A O 1
ATOM 1264 N N . GLU A 1 85 ? -21.21100 15.94700 -3.35900 1.000 16.04666 84 GLU A N 1
ATOM 1265 C CA . GLU A 1 85 ? -21.12400 16.18600 -4.79100 1.000 20.13399 84 GLU A CA 1
ATOM 1266 C C . GLU A 1 85 ? -20.19600 17.36400 -5.05500 1.000 17.57842 84 GLU A C 1
ATOM 1267 O O . GLU A 1 85 ? -19.97100 18.21700 -4.19200 1.000 21.58417 84 GLU A O 1
ATOM 1279 N N . ILE A 1 86 ? -19.64000 17.37900 -6.26600 1.000 15.27288 85 ILE A N 1
ATOM 1280 C CA . ILE A 1 86 ? -18.62900 18.35100 -6.64700 1.000 14.82283 85 ILE A CA 1
ATOM 1281 C C . ILE A 1 86 ? -18.78200 18.68400 -8.12400 1.000 15.11234 85 ILE A C 1
ATOM 1282 O O . ILE A 1 86 ? -19.41800 17.95200 -8.89100 1.000 17.65475 85 ILE A O 1
ATOM 1298 N N . ASN A 1 87 ? -18.18300 19.80000 -8.51600 1.000 16.39933 86 ASN A N 1
ATOM 1299 C CA . ASN A 1 87 ? -17.84300 20.07800 -9.90200 1.000 14.99127 86 ASN A CA 1
ATOM 1300 C C . ASN A 1 87 ? -16.40600 19.63900 -10.11900 1.000 13.83061 86 ASN A C 1
ATOM 1301 O O . ASN A 1 87 ? -15.54900 19.90800 -9.27500 1.000 14.32803 86 ASN A O 1
ATOM 1312 N N . LEU A 1 88 ? -16.14400 18.98000 -11.24500 1.000 13.59374 87 LEU A N 1
ATOM 1313 C CA . LEU A 1 88 ? -14.85300 18.34500 -11.48900 1.000 12.60677 87 LEU A CA 1
ATOM 1314 C C . LEU A 1 88 ? -14.16800 18.91800 -12.71600 1.000 12.49887 87 LEU A C 1
ATOM 1315 O O . LEU A 1 88 ? -14.75400 18.96400 -13.80500 1.000 13.09104 87 LEU A O 1
ATOM 1331 N N . THR A 1 89 ? -12.91000 19.31600 -12.54100 1.000 11.80668 88 THR A N 1
ATOM 1332 C CA . THR A 1 89 ? -12.01600 19.63300 -13.64300 1.000 11.54612 88 THR A CA 1
ATOM 1333 C C . THR A 1 89 ? -11.06300 18.46600 -13.82800 1.000 10.83551 88 THR A C 1
ATOM 1334 O O . THR A 1 89 ? -10.25800 18.16400 -12.94000 1.000 10.23017 88 THR A O 1
ATOM 1345 N N . LEU A 1 90 ? -11.17200 17.79600 -14.96200 1.000 11.01711 89 LEU A N 1
ATOM 1346 C CA . LEU A 1 90 ? -10.40900 16.58900 -15.22900 1.000 10.53547 89 LEU A CA 1
ATOM 1347 C C . LEU A 1 90 ? -9.40300 16.89500 -16.32400 1.000 10.38019 89 LEU A C 1
ATOM 1348 O O . LEU A 1 90 ? -9.79400 17.27600 -17.43500 1.000 10.96974 89 LEU A O 1
ATOM 1364 N N . LEU A 1 91 ? -8.11800 16.74200 -16.00800 1.000 9.73275 90 LEU A N 1
ATOM 1365 C CA . LEU A 1 91 ? -7.03200 17.02300 -16.93600 1.000 9.58010 90 LEU A CA 1
ATOM 1366 C C . LEU A 1 91 ? -6.42100 15.71900 -17.42900 1.000 9.42745 90 LEU A C 1
ATOM 1367 O O . LEU A 1 91 ? -6.07200 14.84300 -16.63600 1.000 9.05898 90 LEU A O 1
ATOM 1383 N N . LEU A 1 92 ? -6.29900 15.59900 -18.74600 1.000 9.80118 91 LEU A N 1
ATOM 1384 C CA . LEU A 1 92 ? -5.82800 14.38000 -19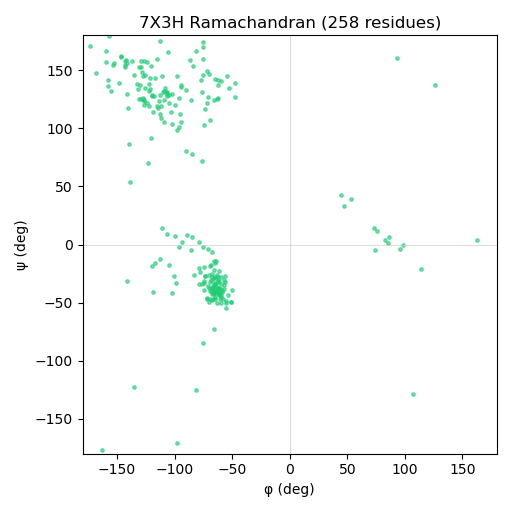.37000 1.000 11.94354 91 LEU A CA 1
ATOM 1385 C C . LEU A 1 92 ? -4.69600 14.68600 -20.33100 1.000 9.88013 91 LEU A C 1
ATOM 1386 O O . LEU A 1 92 ? -4.66700 15.76400 -20.94000 1.000 10.07489 91 LEU A O 1
ATOM 1402 N N . PRO A 1 93 ? -3.75100 13.75700 -20.50500 1.000 12.14619 92 PRO A N 1
ATOM 1403 C CA . PRO A 1 93 ? -2.76600 13.89600 -21.58700 1.000 14.37804 92 PRO A CA 1
ATOM 1404 C C . PRO A 1 93 ? -3.48800 14.08400 -22.91700 1.000 18.70751 92 PRO A C 1
ATOM 1405 O O . PRO A 1 93 ? -4.55800 13.52200 -23.14100 1.000 11.96459 92 PRO A O 1
ATOM 1416 N N . ILE A 1 94 ? -2.89900 14.90000 -23.80500 1.000 15.80979 93 ILE A N 1
ATOM 1417 C CA . ILE A 1 94 ? -3.63400 15.34800 -24.99000 1.000 15.18866 93 ILE A CA 1
ATOM 1418 C C . ILE A 1 94 ? -4.12000 14.15800 -25.81700 1.000 16.49145 93 ILE A C 1
ATOM 1419 O O . ILE A 1 94 ? -5.24000 14.16600 -26.34100 1.000 18.55222 93 ILE A O 1
ATOM 1435 N N . ILE A 1 95 ? -3.30700 13.10700 -25.92600 1.000 19.93923 94 ILE A N 1
ATOM 1436 C CA . ILE A 1 95 ? -3.70400 11.95200 -26.73000 1.000 28.81924 94 ILE A CA 1
ATOM 1437 C C . ILE A 1 95 ? -4.99900 11.34100 -26.20500 1.000 35.98326 94 ILE A C 1
ATOM 1438 O O . ILE A 1 95 ? -5.85400 10.89000 -26.98000 1.000 31.89856 94 ILE A O 1
ATOM 1454 N N . GLN A 1 96 ? -5.16200 11.29300 -24.88900 1.000 22.18161 95 GLN A N 1
ATOM 1455 C CA . GLN A 1 96 ? -6.35200 10.69000 -24.31400 1.000 18.57854 95 GLN A CA 1
ATOM 1456 C C . GLN A 1 96 ? -7.57900 11.57800 -24.45100 1.000 16.33880 95 GLN A C 1
ATOM 1457 O O . GLN A 1 96 ? -8.66800 11.16900 -24.04400 1.000 23.14751 95 GLN A O 1
ATOM 1471 N N . MET A 1 97 ? -7.44200 12.78200 -25.01800 1.000 15.70978 96 MET A N 1
ATOM 1472 C CA . MET A 1 97 ? -8.59400 13.66500 -25.14900 1.000 18.32062 96 MET A CA 1
ATOM 1473 C C . MET A 1 97 ? -9.65600 13.12900 -26.09800 1.000 23.64494 96 MET A C 1
ATOM 1474 O O . MET A 1 97 ? -10.77400 13.65600 -26.11000 1.000 30.18783 96 MET A O 1
ATOM 1488 N N . LYS A 1 98 ? -9.33300 12.12100 -26.91000 1.000 27.53751 97 LYS A N 1
ATOM 1489 C CA . LYS A 1 98 ? -10.34400 11.48600 -27.74300 1.000 38.34933 97 LYS A CA 1
ATOM 1490 C C . LYS A 1 98 ? -11.31500 10.65300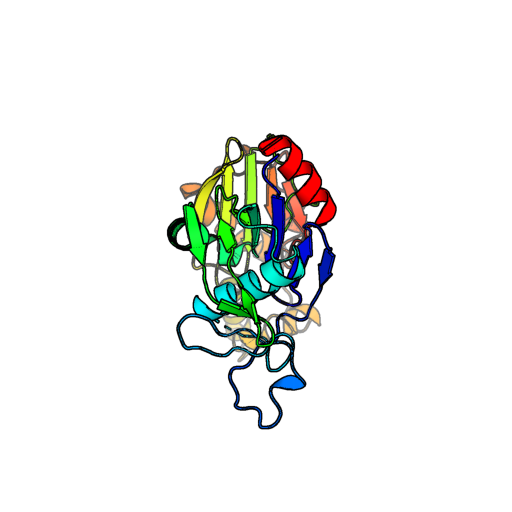 -26.92600 1.000 35.32002 97 LYS A C 1
ATOM 1491 O O . LYS A 1 98 ? -12.27500 10.12000 -27.49200 1.000 41.97609 97 LYS A O 1
ATOM 1510 N N . ASN A 1 99 ? -11.09500 10.54000 -25.61700 1.000 40.03901 98 ASN A N 1
ATOM 1511 C CA . ASN A 1 99 ? -12.01600 9.85400 -24.72100 1.000 30.17204 98 ASN A CA 1
ATOM 1512 C C . ASN A 1 99 ? -12.98200 10.80900 -24.03200 1.000 40.46275 98 ASN A C 1
ATOM 1513 O O . ASN A 1 99 ? -13.84100 10.35400 -23.27000 1.000 28.19285 98 ASN A O 1
ATOM 1524 N N . LYS A 1 100 ? -12.86200 12.11500 -24.27700 1.000 24.98194 99 LYS A N 1
ATOM 1525 C CA . LYS A 1 100 ? -13.67900 13.09200 -23.56600 1.000 28.48499 99 LYS A CA 1
ATOM 1526 C C . LYS A 1 100 ? -15.16200 12.74100 -23.63000 1.000 20.11557 99 LYS A C 1
ATOM 1527 O O . LYS A 1 100 ? -15.85600 12.74300 -22.60700 1.000 26.20314 99 LYS A O 1
ATOM 1546 N N . THR A 1 101 ? -15.67700 12.46400 -24.82900 1.000 28.24286 100 THR A N 1
ATOM 1547 C CA . THR A 1 101 ? -17.11300 12.25200 -24.97300 1.000 23.90813 100 THR A CA 1
ATOM 1548 C C . THR A 1 101 ? -17.58200 11.09000 -24.10600 1.000 18.77330 100 THR A C 1
ATOM 1549 O O . THR A 1 101 ? -18.57700 11.19900 -23.38100 1.000 25.28198 100 THR A O 1
ATOM 1560 N N . ARG A 1 102 ? -16.84700 9.97600 -24.13200 1.000 21.91052 101 ARG A N 1
ATOM 1561 C CA . ARG A 1 102 ? -17.22000 8.83700 -23.29900 1.000 26.38474 101 ARG A CA 1
ATOM 1562 C C . ARG A 1 102 ? -17.13800 9.18300 -21.81600 1.000 24.47925 101 ARG A C 1
ATOM 1563 O O . ARG A 1 102 ? -17.97400 8.74500 -21.01700 1.000 17.40735 101 ARG A O 1
ATOM 1584 N N . LEU A 1 103 ? -16.12200 9.95000 -21.42800 1.000 20.26822 102 LEU A N 1
ATOM 1585 C CA . LEU A 1 103 ? -15.95300 10.30000 -20.02300 1.000 17.56790 102 LEU A CA 1
ATOM 1586 C C . LEU A 1 103 ? -17.07600 11.20800 -19.53200 1.000 15.84664 102 LEU A C 1
ATOM 1587 O O . LEU A 1 103 ? -17.56600 11.04400 -18.40700 1.000 15.67030 102 LEU A O 1
ATOM 1603 N N . ILE A 1 104 ? -17.49400 12.18300 -20.34700 1.000 16.54935 103 ILE A N 1
ATOM 1604 C CA . ILE A 1 104 ? -18.57800 13.06400 -19.92700 1.000 17.19417 103 ILE A CA 1
ATOM 1605 C C . ILE A 1 104 ? -19.85200 12.25800 -19.70000 1.000 18.09164 103 ILE A C 1
ATOM 1606 O O . ILE A 1 104 ? -20.54600 12.43200 -18.68900 1.000 24.67401 103 ILE A O 1
ATOM 1622 N N . GLU A 1 105 ? -20.15800 11.33400 -20.61000 1.000 20.55773 104 GLU A N 1
ATOM 1623 C CA . GLU A 1 105 ? -21.36500 10.52500 -20.45500 1.000 27.46119 104 GLU A CA 1
ATOM 1624 C C . GLU A 1 105 ? -21.26900 9.63200 -19.22600 1.000 20.15242 104 GLU A C 1
ATOM 1625 O O . GLU A 1 105 ? -22.26500 9.40000 -18.53300 1.000 22.03422 104 GLU A O 1
ATOM 1637 N N . THR A 1 106 ? -20.06700 9.14600 -18.91900 1.000 18.52591 105 THR A N 1
ATOM 1638 C CA . THR A 1 106 ? -19.90100 8.31900 -17.73700 1.000 17.18627 105 THR A CA 1
ATOM 1639 C C . THR A 1 106 ? -20.12400 9.12400 -16.46600 1.000 16.75727 105 THR A C 1
ATOM 1640 O O . THR A 1 106 ? -20.75600 8.64200 -15.52000 1.000 18.74435 105 THR A O 1
ATOM 1651 N N . LEU A 1 107 ? -19.61500 10.35700 -16.42900 1.000 16.34933 106 LEU A N 1
ATOM 1652 C CA . LEU A 1 107 ? -19.43000 11.09100 -15.18500 1.000 15.74136 106 LEU A CA 1
ATOM 1653 C C . LEU A 1 107 ? -20.49400 12.14700 -14.91800 1.000 18.34430 106 LEU A C 1
ATOM 1654 O O . LEU A 1 107 ? -20.93900 12.28500 -13.77400 1.000 18.93911 106 LEU A O 1
ATOM 1670 N N . LYS A 1 108 ? -20.91400 12.90900 -15.92500 1.000 20.13136 107 LYS A N 1
ATOM 1671 C CA . LYS A 1 108 ? -21.70400 14.10300 -15.65100 1.000 19.25494 107 LYS A CA 1
ATOM 1672 C C . LYS A 1 108 ? -23.05200 13.73200 -15.04600 1.000 19.05492 107 LYS A C 1
ATOM 1673 O O . LYS A 1 108 ? -23.81800 12.95400 -15.62300 1.000 23.90287 107 LYS A O 1
ATOM 1692 N N . GLY A 1 109 ? -23.33900 14.30000 -13.87700 1.000 19.02070 108 GLY A N 1
ATOM 1693 C CA .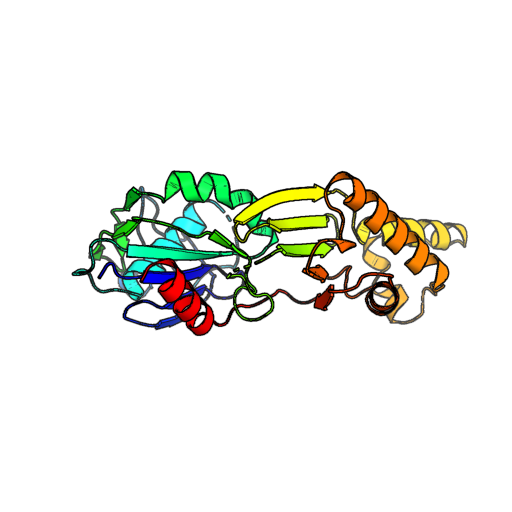 GLY A 1 109 ? -24.60600 14.07800 -13.21900 1.000 27.93493 108 GLY A CA 1
ATOM 1694 C C . GLY A 1 109 ? -24.75800 12.71000 -12.60700 1.000 32.85131 108 GLY A C 1
ATOM 1695 O O . GLY A 1 109 ? -25.87100 12.32100 -12.25200 1.000 27.47698 108 GLY A O 1
ATOM 1699 N N . GLU A 1 110 ? -23.66400 11.96600 -12.45800 1.000 22.15792 109 GLU A N 1
ATOM 1700 C CA . GLU A 1 110 ? -23.73500 10.59200 -11.99400 1.000 19.82343 109 GLU A CA 1
ATOM 1701 C C . GLU A 1 110 ? -23.14200 10.45800 -10.59800 1.000 23.42386 109 GLU A C 1
ATOM 1702 O O . GLU A 1 110 ? -22.18300 11.14800 -10.23400 1.000 21.16043 109 GLU A O 1
ATOM 1714 N N . ASN A 1 111 ? -23.73900 9.56200 -9.81600 1.000 18.72856 110 ASN A N 1
ATOM 1715 C CA . ASN A 1 111 ? -23.24000 9.18700 -8.50200 1.000 16.70990 110 ASN A CA 1
ATOM 1716 C C . ASN A 1 111 ? -22.43800 7.89200 -8.59300 1.000 21.43415 110 ASN A C 1
ATOM 1717 O O . ASN A 1 111 ? -22.75100 7.00100 -9.39000 1.000 17.62053 110 ASN A O 1
ATOM 1728 N N . PHE A 1 112 ? -21.39400 7.79800 -7.76700 1.000 16.89939 111 PHE A N 1
ATOM 1729 C CA . PHE A 1 112 ? -20.48700 6.65400 -7.78200 1.000 18.29167 111 PHE A CA 1
ATOM 1730 C C . PHE A 1 112 ? -20.33500 6.13100 -6.36900 1.000 13.85956 111 PHE A C 1
ATOM 1731 O O . PHE A 1 112 ? -20.02200 6.89200 -5.44800 1.000 18.48643 111 PHE A O 1
ATOM 1748 N N . LYS A 1 113 ? -20.60200 4.83900 -6.20200 1.000 15.73610 112 LYS A N 1
ATOM 1749 C CA . LYS A 1 113 ? -20.42300 4.13200 -4.94300 1.000 13.48583 112 LYS A CA 1
ATOM 1750 C C . LYS A 1 113 ? -19.21600 3.22300 -5.08800 1.000 14.70703 112 LYS A C 1
ATOM 1751 O O . LYS A 1 113 ? -19.10300 2.49300 -6.07800 1.000 14.22013 112 LYS A O 1
ATOM 1770 N N . PHE A 1 114 ? -18.31200 3.28000 -4.11700 1.000 13.09104 113 PHE A N 1
ATOM 1771 C CA . PHE A 1 114 ? -17.08800 2.49700 -4.19800 1.000 11.91985 113 PHE A CA 1
ATOM 1772 C C . PHE A 1 114 ? -16.49900 2.34300 -2.80700 1.000 10.85130 113 PHE A C 1
ATOM 1773 O O . PHE A 1 114 ? -16.89900 3.01900 -1.85900 1.000 12.16988 113 PHE A O 1
ATOM 1790 N N . LYS A 1 115 ? -15.54800 1.42500 -2.69800 1.000 10.40914 114 LYS A N 1
ATOM 1791 C CA . LYS A 1 115 ? -14.81500 1.21200 -1.45900 1.000 9.99857 114 LYS A CA 1
ATOM 1792 C C . LYS A 1 115 ? -13.42800 1.81400 -1.60600 1.000 10.78024 114 LYS A C 1
ATOM 1793 O O . LYS A 1 115 ? -12.73100 1.53700 -2.58500 1.000 9.43534 114 LYS A O 1
ATOM 1812 N N . PHE A 1 116 ? -13.04900 2.64700 -0.64000 1.000 9.20637 115 PHE A N 1
ATOM 1813 C CA . PHE A 1 116 ? -11.79200 3.38500 -0.63700 1.000 8.74579 115 PHE A CA 1
ATOM 1814 C C . PHE A 1 116 ? -11.00700 2.94100 0.59300 1.000 8.54839 115 PHE A C 1
ATOM 1815 O O . PHE A 1 116 ? -11.43900 3.19400 1.72000 1.000 8.75368 115 PHE A O 1
ATOM 1832 N N . ASN A 1 117 ? -9.87200 2.27100 0.37500 1.000 8.25362 116 ASN A N 1
ATOM 1833 C CA . ASN A 1 117 ? -9.07900 1.70200 1.46200 1.000 8.16677 116 ASN A CA 1
ATOM 1834 C C . ASN A 1 117 ? -9.99400 1.00500 2.45400 1.000 13.08841 116 ASN A C 1
ATOM 1835 O O . ASN A 1 117 ? -9.84800 1.15100 3.67700 1.000 11.06448 116 ASN A O 1
ATOM 1846 N N . GLY A 1 118 ? -10.96600 0.27200 1.92100 1.000 8.71947 117 GLY A N 1
ATOM 1847 C CA . GLY A 1 118 ? -11.86800 -0.53100 2.71500 1.000 10.38282 117 GLY A CA 1
ATOM 1848 C C . GLY A 1 118 ? -13.08200 0.18300 3.26800 1.000 15.45448 117 GLY A C 1
ATOM 1849 O O . GLY A 1 118 ? -13.88800 -0.45700 3.95400 1.000 14.41489 117 GLY A O 1
ATOM 1853 N N . ILE A 1 119 ? -13.25500 1.47300 2.97800 1.000 12.64625 118 ILE A N 1
ATOM 1854 C CA . ILE A 1 119 ? -14.36600 2.26700 3.48900 1.000 20.12347 118 ILE A CA 1
ATOM 1855 C C . ILE A 1 119 ? -15.33300 2.59000 2.35700 1.000 16.01771 118 ILE A C 1
ATOM 1856 O O . ILE A 1 119 ? -14.91900 3.07000 1.29400 1.000 10.73550 118 ILE A O 1
ATOM 1872 N N . ASP A 1 120 ? -16.62200 2.37600 2.60500 1.000 14.71492 119 ASP A N 1
ATOM 1873 C CA . ASP A 1 120 ? -17.65100 2.77600 1.65300 1.000 11.51717 119 ASP A CA 1
ATOM 1874 C C . ASP A 1 120 ? -17.64500 4.28700 1.48600 1.000 16.27564 119 ASP A C 1
ATOM 1875 O O . ASP A 1 120 ? -17.74300 5.02800 2.46900 1.000 15.97034 119 ASP A O 1
ATOM 1884 N N . ARG A 1 121 ? -17.51100 4.74600 0.24900 1.000 14.58859 120 ARG A N 1
ATOM 1885 C CA . ARG A 1 121 ? -17.53300 6.16400 -0.07200 1.000 16.27827 120 ARG A CA 1
ATOM 1886 C C . ARG A 1 121 ? -18.49200 6.38100 -1.23000 1.000 14.20960 120 ARG A C 1
ATOM 1887 O O . ARG A 1 121 ? -18.84600 5.44700 -1.95400 1.000 12.20673 120 ARG A O 1
ATOM 1908 N N A GLU A 1 122 ? -18.88400 7.64100 -1.40500 0.470 17.16258 121 GLU A N 1
ATOM 1909 N N B GLU A 1 122 ? -18.93300 7.62500 -1.39800 0.530 15.67556 121 GLU A N 1
ATOM 1910 C CA A GLU A 1 122 ? -19.79600 8.04200 -2.46400 0.470 16.22037 121 GLU A CA 1
ATOM 1911 C CA B GLU A 1 122 ? -19.74100 7.96400 -2.55800 0.530 14.47016 121 GLU A CA 1
ATOM 1912 C C A GLU A 1 122 ? -19.41100 9.43900 -2.93200 0.470 15.10971 121 GLU A C 1
ATOM 1913 C C B GLU A 1 122 ? -19.49600 9.41600 -2.93200 0.530 16.43618 121 GLU A C 1
ATOM 1914 O O A GLU A 1 122 ? -18.98700 10.27500 -2.13100 0.470 16.25195 121 GLU A O 1
ATOM 1915 O O B GLU A 1 122 ? -19.25100 10.26900 -2.07400 0.530 21.74471 121 GLU A O 1
ATOM 1938 N N . ILE A 1 123 ? -19.54900 9.67900 -4.23300 1.000 16.60989 122 ILE A N 1
ATOM 1939 C CA . ILE A 1 123 ? -19.31600 11.01300 -4.77900 1.000 18.04427 122 ILE A CA 1
ATOM 1940 C C . ILE A 1 123 ? -20.15900 11.17500 -6.03600 1.000 15.22551 122 ILE A C 1
ATOM 1941 O O . ILE A 1 123 ? -20.21000 10.28500 -6.89200 1.000 16.60462 122 ILE A O 1
ATOM 1958 N N . LYS A 1 124 ? -20.84500 12.30600 -6.13200 1.000 14.87284 123 LYS A N 1
ATOM 1959 C CA . LYS A 1 124 ? -21.62000 12.64300 -7.31200 1.000 15.69662 123 LYS A CA 1
ATOM 1960 C C . LYS A 1 124 ? -20.91000 13.76000 -8.05700 1.000 15.45712 123 LYS A C 1
ATOM 1961 O O . LYS A 1 124 ? -20.45200 14.73000 -7.44500 1.000 19.44970 123 LYS A O 1
ATOM 1980 N N . ILE A 1 125 ? -20.81400 13.61500 -9.36900 1.000 15.55976 124 ILE A N 1
ATOM 1981 C CA . ILE A 1 125 ? -20.24200 14.63800 -10.23600 1.000 18.39168 124 ILE A CA 1
ATOM 1982 C C . ILE A 1 125 ? -21.40700 15.46700 -10.77700 1.000 24.31871 124 ILE A C 1
ATOM 1983 O O . ILE A 1 125 ? -22.24100 14.95700 -11.52700 1.000 22.71062 124 ILE A O 1
ATOM 1999 N N . ASN A 1 126 ? -21.48000 16.73100 -10.36200 1.000 18.15218 125 ASN A N 1
ATOM 2000 C CA . ASN A 1 126 ? -22.50200 17.63800 -10.87700 1.000 23.93971 125 ASN A CA 1
ATOM 2001 C C . ASN A 1 126 ? -22.11000 18.05800 -12.28500 1.000 22.58692 125 ASN A C 1
ATOM 2002 O O . ASN A 1 126 ? -22.54700 17.45000 -13.26600 1.000 30.69842 125 ASN A O 1
ATOM 2013 N N . ASP A 1 127 ? -21.26900 19.07900 -12.39400 1.000 20.68932 126 ASP A N 1
ATOM 2014 C CA . ASP A 1 127 ? -20.77400 19.53800 -13.68200 1.000 36.01221 126 ASP A CA 1
ATOM 2015 C C . ASP A 1 127 ? -19.32200 19.10700 -13.83300 1.000 28.71134 126 ASP A C 1
ATOM 2016 O O . ASP A 1 127 ? -18.66200 18.71300 -12.86700 1.000 16.49671 126 ASP A O 1
ATOM 2025 N N . LEU A 1 128 ? -18.83200 19.19000 -15.06600 1.000 19.07597 127 LEU A N 1
ATOM 2026 C CA . LEU A 1 128 ? -17.56300 18.58000 -15.42000 1.000 19.95502 127 LEU A CA 1
ATOM 2027 C C . LEU A 1 128 ? -16.90100 19.33000 -16.56200 1.000 20.48403 127 LEU A C 1
ATOM 2028 O O . LEU A 1 128 ? -17.57000 19.75600 -17.50800 1.000 21.44994 127 LEU A O 1
ATOM 2044 N N A MET A 1 129 ? -15.57300 19.42800 -16.49600 0.250 19.59972 128 MET A N 1
ATOM 2045 N N B MET A 1 129 ? -15.59100 19.52000 -16.43600 0.750 14.42278 128 MET A N 1
ATOM 2046 C CA A MET A 1 129 ? -14.77300 20.07000 -17.53300 0.250 19.52866 128 MET A CA 1
ATOM 2047 C CA B MET A 1 129 ? -14.74500 20.05300 -17.49000 0.750 14.24908 128 MET A CA 1
ATOM 2048 C C A MET A 1 129 ? -13.55400 19.20500 -17.81200 0.250 18.32588 128 MET A C 1
ATOM 2049 C C B MET A 1 129 ? -13.64300 19.04100 -17.76300 0.750 19.93397 128 MET A C 1
ATOM 2050 O O A MET A 1 129 ? -12.69700 19.03900 -16.94000 0.250 12.76469 128 MET A O 1
ATOM 2051 O O B MET A 1 129 ? -12.97500 18.58300 -16.82900 0.750 14.12275 128 MET A O 1
ATOM 2078 N N . VAL A 1 130 ? -13.47200 18.67100 -19.02800 1.000 13.84113 129 VAL A N 1
ATOM 2079 C CA . VAL A 1 130 ? -12.39900 17.77100 -19.44000 1.000 13.04104 129 VAL A CA 1
ATOM 2080 C C . VAL A 1 130 ? -11.48400 18.53200 -20.38500 1.000 17.27312 129 VAL A C 1
ATOM 2081 O O . VAL A 1 130 ? -11.92700 18.98200 -21.45100 1.000 16.37565 129 VAL A O 1
ATOM 2095 N N . LEU A 1 131 ? -10.21000 18.64900 -20.01600 1.000 12.12514 130 LEU A N 1
ATOM 2096 C CA . LEU A 1 131 ? -9.27600 19.50600 -20.74000 1.000 12.00407 130 LEU A CA 1
ATOM 2097 C C . LEU A 1 131 ? -7.90000 18.89900 -20.80700 1.000 12.38043 130 LEU A C 1
ATOM 2098 O O . LEU A 1 131 ? -7.51200 18.08200 -19.94900 1.000 10.78287 130 LEU A O 1
ATOM 2114 N N . PRO A 1 132 ? -7.09800 19.24500 -21.81200 1.000 11.38294 131 PRO A N 1
ATOM 2115 C CA . PRO A 1 132 ? -5.77700 18.64200 -21.93900 1.000 10.87499 131 PRO A CA 1
ATOM 2116 C C . PRO A 1 132 ? -4.76800 19.24200 -20.96700 1.000 10.19333 131 PRO A C 1
ATOM 2117 O O . PRO A 1 132 ? -4.78500 20.44600 -20.68400 1.000 10.20386 131 PRO A O 1
ATOM 2128 N N . GLU A 1 133 ? -3.90500 18.37300 -20.43400 1.000 9.69853 132 GLU A N 1
ATOM 2129 C CA . GLU A 1 133 ? -2.78400 18.81800 -19.61300 1.000 11.51454 132 GLU A CA 1
ATOM 2130 C C . GLU A 1 133 ? -2.06600 19.96700 -20.30600 1.000 11.16976 132 GLU A C 1
ATOM 2131 O O . GLU A 1 133 ? -1.86500 19.94800 -21.52100 1.000 12.66731 132 GLU A O 1
ATOM 2143 N N . GLY A 1 134 ? -1.68100 20.96600 -19.52100 1.000 9.04845 133 GLY A N 1
ATOM 2144 C CA . GLY A 1 134 ? -1.18800 22.23100 -20.02500 1.000 11.60665 133 GLY A CA 1
ATOM 2145 C C . GLY A 1 134 ? -2.10100 23.38600 -19.69400 1.000 11.82247 133 GLY A C 1
ATOM 2146 O O . GLY A 1 134 ? -1.65800 24.54600 -19.69400 1.000 9.59326 133 GLY A O 1
ATOM 2150 N N . TYR A 1 135 ? -3.36800 23.08800 -19.41500 1.000 9.95383 134 TYR A N 1
ATOM 2151 C CA . TYR A 1 135 ? -4.32400 24.06800 -18.93500 1.000 10.10647 134 TYR A CA 1
ATOM 2152 C C . TYR A 1 135 ? -3.72700 24.88900 -17.80000 1.000 9.86434 134 TYR A C 1
ATOM 2153 O O . TYR A 1 135 ? -3.18100 24.34500 -16.83200 1.000 9.41165 134 TYR A O 1
ATOM 2171 N N . ALA A 1 136 ? -3.79000 26.21000 -17.97400 1.000 10.23807 135 ALA A N 1
ATOM 2172 C CA . ALA A 1 136 ? -3.39800 27.21700 -16.99300 1.000 15.60450 135 ALA A CA 1
ATOM 2173 C C . ALA A 1 136 ? -1.88800 27.36800 -16.82600 1.000 21.53153 135 ALA A C 1
ATOM 2174 O O . ALA A 1 136 ? -1.43600 28.25000 -16.09200 1.000 25.74782 135 ALA A O 1
ATOM 2181 N N . SER A 1 137 ? -1.09800 26.53600 -17.49700 1.000 11.39874 136 SER A N 1
ATOM 2182 C CA . SER A 1 137 ? 0.35700 26.64700 -17.42300 1.000 13.74112 136 SER A CA 1
ATOM 2183 C C . SER A 1 137 ? 1.01500 26.93200 -18.76500 1.000 17.41525 136 SER A C 1
ATOM 2184 O O . SER A 1 137 ? 1.96300 27.72200 -18.81800 1.000 15.20182 136 SER A O 1
ATOM 2192 N N . TYR A 1 138 ? 0.55300 26.30100 -19.84700 1.000 10.20386 137 TYR A N 1
ATOM 2193 C CA . TYR A 1 138 ? 1.09200 26.52600 -21.18200 1.000 9.73011 137 TYR A CA 1
ATOM 2194 C C . TYR A 1 138 ? 0.08900 27.11900 -22.16200 1.000 14.69650 137 TYR A C 1
ATOM 2195 O O . TYR A 1 138 ? 0.50200 27.61400 -23.22100 1.000 12.78311 137 TYR A O 1
ATOM 2213 N N . TYR A 1 139 ? -1.20200 27.07000 -21.85800 1.000 10.61443 138 TYR A N 1
ATOM 2214 C CA . TYR A 1 139 ? -2.21100 27.77000 -22.63300 1.000 11.15397 138 TYR A CA 1
ATOM 2215 C C . TYR A 1 139 ? -3.25000 28.28400 -21.65500 1.000 11.72772 138 TYR A C 1
ATOM 2216 O O . TYR A 1 139 ? -3.39500 27.76900 -20.54300 1.000 16.18089 138 TYR A O 1
ATOM 2234 N N . SER A 1 140 ? -3.97200 29.30700 -22.08200 1.000 13.94378 139 SER A N 1
ATOM 2235 C CA . SER A 1 140 ? -5.00500 29.92200 -21.26800 1.000 23.73706 139 SER A CA 1
ATOM 2236 C C . SER A 1 140 ? -6.34400 29.84700 -21.98800 1.000 19.72079 139 SER A C 1
ATOM 2237 O O . SER A 1 140 ? -6.40900 29.96500 -23.21100 1.000 21.08148 139 SER A O 1
ATOM 2245 N N . LEU A 1 141 ? -7.39800 29.63700 -21.21200 1.000 20.84460 140 LEU A N 1
ATOM 2246 C CA . LEU A 1 141 ? -8.77100 29.70100 -21.68000 1.000 23.83444 140 LEU A CA 1
ATOM 2247 C C . LEU A 1 141 ? -9.53800 30.60100 -20.72500 1.000 44.61588 140 LEU A C 1
ATOM 2248 O O . LEU A 1 141 ? -9.35200 30.51900 -19.50700 1.000 65.24993 140 LEU A O 1
ATOM 2264 N N . ASP A 1 142 ? -10.38300 31.46200 -21.27400 1.000 37.39396 141 ASP A N 1
ATOM 2265 C CA . ASP A 1 142 ? -11.17800 32.37700 -20.45600 1.000 62.87859 141 ASP A CA 1
ATOM 2266 C C . ASP A 1 142 ? -12.58700 32.52500 -21.02700 1.000 64.37877 141 ASP A C 1
ATOM 2267 O O . ASP A 1 142 ? -13.32400 33.44500 -20.66700 1.000 74.08257 141 ASP A O 1
ATOM 2276 N N . GLY A 1 148 ? -8.39000 31.49300 -25.73300 1.000 51.39300 147 GLY A N 1
ATOM 2277 C CA . GLY A 1 148 ? -9.54500 30.60500 -25.86600 1.000 46.55295 147 GLY A CA 1
ATOM 2278 C C . GLY A 1 148 ? -9.72200 29.97000 -27.23700 1.000 42.75249 147 GLY A C 1
ATOM 2279 O O . GLY A 1 148 ? -10.70600 29.26100 -27.48700 1.000 33.83564 147 GLY A O 1
ATOM 2282 N N . ASP A 1 149 ? -8.76400 30.23900 -28.11800 1.000 27.67437 148 ASP A N 1
ATOM 2283 C CA . ASP A 1 149 ? -8.64000 29.56300 -29.40200 1.000 17.17311 148 ASP A CA 1
ATOM 2284 C C . ASP A 1 149 ? -7.26400 28.89600 -29.41300 1.000 17.06784 148 ASP A C 1
ATOM 2285 O O . ASP A 1 149 ? -6.27800 29.49800 -29.83700 1.000 16.03350 148 ASP A O 1
ATOM 2294 N N . VAL A 1 150 ? -7.21000 27.64300 -28.97900 1.000 9.98278 149 VAL A N 1
ATOM 2295 C CA . VAL A 1 150 ? -5.95100 26.92900 -28.79400 1.000 9.74064 149 VAL A CA 1
ATOM 2296 C C . VAL A 1 150 ? -5.96400 25.67000 -29.64500 1.000 9.87224 149 VAL A C 1
ATOM 2297 O O . VAL A 1 150 ? -6.97100 24.96000 -29.70000 1.000 9.96698 149 VAL A O 1
ATOM 2310 N N . CYS A 1 151 ? -4.84300 25.38500 -30.29300 1.000 9.95383 150 CYS A N 1
ATOM 2311 C CA . CYS A 1 151 ? -4.66700 24.13400 -31.01600 1.000 10.09595 150 CYS A CA 1
ATOM 2312 C C . CYS A 1 151 ? -3.41500 23.45300 -30.48100 1.000 10.22491 150 CYS A C 1
ATOM 2313 O O . CYS A 1 151 ? -2.33100 24.04500 -30.51000 1.000 9.80907 150 CYS A O 1
ATOM 2321 N N . ILE A 1 152 ? -3.56300 22.23500 -29.97000 1.000 9.70643 151 ILE A N 1
ATOM 2322 C CA . ILE A 1 152 ? -2.42800 21.42100 -29.55400 1.000 9.60115 151 ILE A CA 1
ATOM 2323 C C . ILE A 1 152 ? -2.22500 20.35200 -30.61200 1.000 9.89066 151 ILE A C 1
ATOM 2324 O O . ILE A 1 152 ? -3.14700 19.58100 -30.90700 1.000 10.11963 151 ILE A O 1
ATOM 2340 N N . LEU A 1 153 ? -1.03500 20.32700 -31.20800 1.000 9.96435 152 LEU A N 1
ATOM 2341 C CA . LEU A 1 153 ? -0.66100 19.34400 -32.21900 1.000 10.27755 152 LEU A CA 1
ATOM 2342 C C . LEU A 1 153 ? 0.40500 18.43300 -31.62100 1.000 12.03039 152 LEU A C 1
ATOM 2343 O O . LEU A 1 153 ? 1.54100 18.87200 -31.41200 1.000 13.48583 152 LEU A O 1
ATOM 2359 N N . ASP A 1 154 ? 0.03600 17.18500 -31.33400 1.000 10.35650 153 ASP A N 1
ATOM 2360 C CA . ASP A 1 154 ? 0.96000 16.18700 -30.80000 1.000 10.45388 153 ASP A CA 1
ATOM 2361 C C . ASP A 1 154 ? 1.49800 15.39600 -31.98400 1.000 10.78814 153 ASP A C 1
ATOM 2362 O O . ASP A 1 154 ? 0.77400 14.59000 -32.56400 1.000 11.13555 153 ASP A O 1
ATOM 2371 N N . LEU A 1 155 ? 2.75000 15.64200 -32.36200 1.000 10.77498 154 LEU A N 1
ATOM 2372 C CA . LEU A 1 155 ? 3.35500 14.96500 -33.50800 1.000 11.11975 154 LEU A CA 1
ATOM 2373 C C . LEU A 1 155 ? 4.14200 13.78300 -32.96100 1.000 11.30662 154 LEU A C 1
ATOM 2374 O O . LEU A 1 155 ? 5.25100 13.94900 -32.45000 1.000 11.94617 154 LEU A O 1
ATOM 2390 N N . GLY A 1 156 ? 3.56600 12.58600 -33.06400 1.000 11.67245 155 GLY A N 1
ATOM 2391 C CA . GLY A 1 156 ? 4.16300 11.38900 -32.51500 1.000 12.00144 155 GLY A CA 1
ATOM 2392 C C . GLY A 1 156 ? 4.93000 10.58100 -33.54000 1.000 13.99115 155 GLY A C 1
ATOM 2393 O O . GLY A 1 156 ? 5.17900 11.01400 -34.67500 1.000 13.71743 155 GLY A O 1
ATOM 2397 N N . SER A 1 157 ? 5.33400 9.37900 -33.13300 1.000 12.83575 156 SER A N 1
ATOM 2398 C CA A SER A 1 157 ? 6.10100 8.51600 -34.01900 0.360 13.28054 156 SER A CA 1
ATOM 2399 C CA B SER A 1 157 ? 6.09800 8.50700 -34.01400 0.640 13.28580 156 SER A CA 1
ATOM 2400 C C . SER A 1 157 ? 5.24500 8.01100 -35.17400 1.000 13.68848 156 SER A C 1
ATOM 2401 O O . SER A 1 157 ? 5.71800 7.91700 -36.30800 1.000 15.77821 156 SER A O 1
ATOM 2416 N N . ARG A 1 158 ? 3.97900 7.69300 -34.90500 1.000 13.90693 157 ARG A N 1
ATOM 2417 C CA . ARG A 1 158 ? 3.10400 7.11900 -35.91300 1.000 14.50174 157 ARG A CA 1
ATOM 2418 C C . ARG A 1 158 ? 1.87200 7.95500 -36.20700 1.000 14.36751 157 ARG A C 1
ATOM 2419 O O . ARG A 1 158 ? 1.26400 7.77500 -37.27100 1.000 16.12562 157 ARG A O 1
ATOM 2440 N N . THR A 1 159 ? 1.49600 8.86800 -35.31800 1.000 13.94378 158 THR A N 1
ATOM 2441 C CA A THR A 1 159 ? 0.20800 9.54000 -35.38600 0.560 13.86482 158 THR A CA 1
ATOM 2442 C CA B THR A 1 159 ? 0.22400 9.55700 -35.44500 0.440 13.72533 158 THR A CA 1
ATOM 2443 C C . THR A 1 159 ? 0.35600 11.00300 -34.99500 1.000 12.95682 158 THR A C 1
ATOM 2444 O O . THR A 1 159 ? 1.14100 11.33400 -34.09900 1.000 12.48571 158 THR A O 1
ATOM 2465 N N . ILE A 1 160 ? -0.41800 11.85600 -35.66100 1.000 13.65953 159 ILE A N 1
ATOM 2466 C CA . ILE A 1 160 ? -0.65500 13.23400 -35.24700 1.000 12.41465 159 ILE A CA 1
ATOM 2467 C C . ILE A 1 160 ? -1.96500 13.24600 -34.47700 1.000 13.07262 159 ILE A C 1
ATOM 2468 O O . ILE A 1 160 ? -2.99000 12.77700 -34.98800 1.000 13.28317 159 ILE A O 1
ATOM 2484 N N . ASN A 1 161 ? -1.94400 13.77900 -33.26400 1.000 11.89353 160 ASN A N 1
ATOM 2485 C CA . ASN A 1 161 ? -3.16600 13.99900 -32.50000 1.000 11.85668 160 ASN A CA 1
ATOM 2486 C C . ASN A 1 161 ? -3.42400 15.49600 -32.45000 1.000 11.41453 160 ASN A C 1
ATOM 2487 O O . ASN A 1 161 ? -2.54200 16.26400 -32.06100 1.000 10.95921 160 ASN A O 1
ATOM 2498 N N . ILE A 1 162 ? -4.60200 15.90800 -32.89400 1.000 11.68035 161 ILE A N 1
ATOM 2499 C CA . ILE A 1 162 ? -4.98800 17.31100 -32.91600 1.000 11.41716 161 ILE A CA 1
ATOM 2500 C C . ILE A 1 162 ? -6.07300 17.51900 -31.87200 1.000 17.75476 161 ILE A C 1
ATOM 2501 O O . ILE A 1 162 ? -7.04900 16.76200 -31.82900 1.000 13.99378 161 ILE A O 1
ATOM 2517 N N . CYS A 1 163 ? -5.90400 18.54000 -31.03900 1.000 12.00933 162 CYS A N 1
ATOM 2518 C CA . CYS A 1 163 ? -6.93900 18.96800 -30.10900 1.000 10.63285 162 CYS A CA 1
ATOM 2519 C C . CYS A 1 163 ? -7.16400 20.45600 -30.31800 1.000 11.34347 162 CYS A C 1
ATOM 2520 O O . CYS A 1 163 ? -6.23100 21.25400 -30.17500 1.000 11.95670 162 CYS A O 1
ATOM 2528 N N . VAL A 1 164 ? -8.38800 20.82300 -30.67700 1.000 10.79866 163 VAL A N 1
ATOM 2529 C CA . VAL A 1 164 ? -8.74800 22.20700 -30.95200 1.000 10.81972 163 VAL A CA 1
ATOM 2530 C C . VAL A 1 164 ? -9.73800 22.66100 -29.89000 1.000 10.66707 163 VAL A C 1
ATOM 2531 O O . VAL A 1 164 ? -10.79900 22.04500 -29.71000 1.000 12.95418 163 VAL A O 1
ATOM 2544 N N . LEU A 1 165 ? -9.38900 23.74300 -29.19500 1.000 13.82271 164 LEU A N 1
ATOM 2545 C CA . LEU A 1 165 ? -10.24200 24.38300 -28.19600 1.000 20.10504 164 LEU A CA 1
ATOM 2546 C C . LEU A 1 165 ? -10.63600 25.75200 -28.73900 1.000 29.26930 164 LEU A C 1
ATOM 2547 O O . LEU A 1 165 ? -9.78400 26.63800 -28.88000 1.000 30.01939 164 LEU A O 1
ATOM 2563 N N . GLU A 1 166 ? -11.92100 25.91500 -29.05700 1.000 23.85023 165 GLU A N 1
ATOM 2564 C CA . GLU A 1 166 ? -12.44000 27.09900 -29.73500 1.000 33.59350 165 GLU A CA 1
ATOM 2565 C C . GLU A 1 166 ? -13.58600 27.68800 -28.93000 1.000 35.04104 165 GLU A C 1
ATOM 2566 O O . GLU A 1 166 ? -14.48100 26.95900 -28.49300 1.000 28.72186 165 GLU A O 1
ATOM 2578 N N . ASN A 1 167 ? -13.57700 29.01300 -28.76200 1.000 27.31643 166 ASN A N 1
ATOM 2579 C CA . ASN A 1 167 ? -14.44700 29.67300 -27.78800 1.000 45.77654 166 ASN A CA 1
ATOM 2580 C C . ASN A 1 167 ? -14.39400 28.94900 -26.44400 1.000 45.09488 166 ASN A C 1
ATOM 2581 O O . ASN A 1 167 ? -15.39400 28.86700 -25.72100 1.000 35.83588 166 ASN A O 1
ATOM 2592 N N . ALA A 1 168 ? -13.22600 28.39600 -26.12400 1.000 36.02011 167 ALA A N 1
ATOM 2593 C CA . ALA A 1 168 ? -12.89000 27.78100 -24.84200 1.000 32.59601 167 ALA A CA 1
ATOM 2594 C C . ALA A 1 168 ? -13.49800 26.39900 -24.64800 1.000 36.14644 167 ALA A C 1
ATOM 2595 O O . ALA A 1 168 ? -13.44800 25.87900 -23.52000 1.000 36.24645 167 ALA A O 1
ATOM 2602 N N . LYS A 1 169 ? -14.06200 25.78100 -25.68600 1.000 39.20470 168 LYS A N 1
ATOM 2603 C CA . LYS A 1 169 ? -14.49300 24.39300 -25.59400 1.000 43.18939 168 LYS A CA 1
ATOM 2604 C C . LYS A 1 169 ? -13.93700 23.58900 -26.76400 1.000 28.20338 168 LYS A C 1
ATOM 2605 O O . LYS A 1 169 ? -13.59400 24.13100 -27.81600 1.000 23.55019 168 LYS A O 1
ATOM 2624 N N . ILE A 1 170 ? -13.87000 22.27500 -26.57000 1.000 35.80429 169 ILE A N 1
ATOM 2625 C CA . ILE A 1 170 ? -13.30000 21.40000 -27.58700 1.000 32.53811 169 ILE A CA 1
ATOM 2626 C C . ILE A 1 170 ? -14.26700 21.31700 -28.75600 1.000 47.77152 169 ILE A C 1
ATOM 2627 O O . ILE A 1 170 ? -15.43000 20.93300 -28.58900 1.000 53.94331 169 ILE A O 1
ATOM 2643 N N . VAL A 1 171 ? -13.79600 21.69200 -29.94000 1.000 38.54936 170 VAL A N 1
ATOM 2644 C CA . VAL A 1 171 ? -14.58400 21.55500 -31.15500 1.000 52.04835 170 VAL A CA 1
ATOM 2645 C C . VAL A 1 171 ? -14.11400 20.39300 -32.01300 1.000 41.79185 170 VAL A C 1
ATOM 2646 O O . VAL A 1 171 ? -14.87100 19.94900 -32.89000 1.000 40.39958 170 VAL A O 1
ATOM 2659 N N . LYS A 1 172 ? -12.90300 19.88400 -31.79500 1.000 25.13196 171 LYS A N 1
ATOM 2660 C CA . LYS A 1 172 ? -12.39200 18.78600 -32.59500 1.000 41.13125 171 LYS A CA 1
ATOM 2661 C C . LYS A 1 172 ? -11.28800 18.06000 -31.83400 1.000 29.90622 171 LYS A C 1
ATOM 2662 O O . LYS A 1 172 ? -10.43500 18.69400 -31.20600 1.000 19.47076 171 LYS A O 1
ATOM 2681 N N . THR A 1 173 ? -11.33700 16.73200 -31.87700 1.000 27.01377 172 THR A N 1
ATOM 2682 C CA . THR A 1 173 ? -10.16600 15.87700 -31.72500 1.000 22.02369 172 THR A CA 1
ATOM 2683 C C . THR A 1 173 ? -10.08300 15.03200 -32.98500 1.000 27.18221 172 THR A C 1
ATOM 2684 O O . THR A 1 173 ? -11.09300 14.47200 -33.42100 1.000 35.24107 172 THR A O 1
ATOM 2695 N N . ASN A 1 174 ? -8.90100 14.96200 -33.58400 1.000 13.56478 173 ASN A N 1
ATOM 2696 C CA . ASN A 1 174 ? -8.70800 14.17900 -34.79400 1.000 14.31224 173 ASN A CA 1
ATOM 2697 C C . ASN A 1 174 ? -7.35000 13.50400 -34.70800 1.000 18.49695 173 ASN A C 1
ATOM 2698 O O . ASN A 1 174 ? -6.46000 13.96100 -33.98900 1.000 13.22001 173 ASN A O 1
ATOM 2709 N N . THR A 1 175 ? -7.21100 12.40000 -35.43600 1.000 16.40723 174 THR A N 1
ATOM 2710 C CA . THR A 1 175 ? -5.95600 11.67100 -35.53000 1.000 16.98098 174 THR A CA 1
ATOM 2711 C C . THR A 1 175 ? -5.61000 11.46900 -36.99500 1.000 27.47435 174 THR A C 1
ATOM 2712 O O . THR A 1 175 ? -6.50100 11.28800 -37.83200 1.000 25.12406 174 THR A O 1
ATOM 2723 N N . ILE A 1 176 ? -4.32000 11.51700 -37.30300 1.000 15.25446 175 ILE A N 1
ATOM 2724 C CA . ILE A 1 176 ? -3.80800 11.35600 -38.66100 1.000 17.73897 175 ILE A CA 1
ATOM 2725 C C . ILE A 1 176 ? -2.67400 10.34700 -38.59500 1.000 21.14464 175 ILE A C 1
ATOM 2726 O O . ILE A 1 176 ? -1.81900 10.43700 -37.70900 1.000 14.65176 175 ILE A O 1
ATOM 2742 N N . LYS A 1 177 ? -2.67000 9.38600 -39.52100 1.000 20.22348 176 LYS A N 1
ATOM 2743 C CA . LYS A 1 177 ? -1.63900 8.34500 -39.56100 1.000 30.34574 176 LYS A CA 1
ATOM 2744 C C . LYS A 1 177 ? -0.41900 8.85800 -40.32900 1.000 27.14010 176 LYS A C 1
ATOM 2745 O O . LYS A 1 177 ? -0.17200 8.50800 -41.48500 1.000 25.48990 176 LYS A O 1
ATOM 2764 N N . LEU A 1 178 ? 0.36900 9.68700 -39.64800 1.000 19.28126 177 LEU A N 1
ATOM 2765 C CA . LEU A 1 178 ? 1.59100 10.25700 -40.19900 1.000 14.93337 177 LEU A CA 1
ATOM 2766 C C . LEU A 1 178 ? 2.49600 10.59700 -39.02600 1.000 16.35722 177 LEU A C 1
ATOM 2767 O O . LEU A 1 178 ? 2.03200 11.19100 -38.05400 1.000 13.64900 177 LEU A O 1
ATOM 2783 N N . GLY A 1 179 ? 3.76600 10.21100 -39.10000 1.000 14.04116 178 GLY A N 1
ATOM 2784 C CA . GLY A 1 179 ? 4.66700 10.49900 -38.00200 1.000 13.43582 178 GLY A CA 1
ATOM 2785 C C . GLY A 1 179 ? 6.10600 10.35100 -38.44100 1.000 16.27827 178 GLY A C 1
ATOM 2786 O O . GLY A 1 179 ? 6.39700 10.09800 -39.61200 1.000 15.43869 178 GLY A O 1
ATOM 2790 N N . SER A 1 180 ? 7.01300 10.52800 -37.48100 1.000 13.12263 179 SER A N 1
ATOM 2791 C CA . SER A 1 180 ? 8.43600 10.37200 -37.77900 1.000 13.24106 179 SER A CA 1
ATOM 2792 C C . SER A 1 180 ? 8.74800 8.99600 -38.34900 1.000 13.82271 179 SER A C 1
ATOM 2793 O O . SER A 1 180 ? 9.69100 8.84900 -39.14000 1.000 14.08064 179 SER A O 1
ATOM 2801 N N . PHE A 1 181 ? 7.99000 7.96700 -37.95800 1.000 14.12011 180 PHE A N 1
ATOM 2802 C CA . PHE A 1 181 ? 8.18500 6.64700 -38.55200 1.000 14.80967 180 PHE A CA 1
ATOM 2803 C C . PHE A 1 181 ? 8.18900 6.73600 -40.07300 1.000 19.35495 180 PHE A C 1
ATOM 2804 O O . PHE A 1 181 ? 8.98800 6.07400 -40.74800 1.000 18.65224 180 PHE A O 1
ATOM 2821 N N . ASP A 1 182 ? 7.31400 7.56800 -40.63300 1.000 18.16270 181 ASP A N 1
ATOM 2822 C CA . ASP A 1 182 ? 7.26800 7.72200 -42.08300 1.000 21.10516 181 ASP A CA 1
ATOM 2823 C C . ASP A 1 182 ? 8.48600 8.48000 -42.60200 1.000 15.49923 181 ASP A C 1
ATOM 2824 O O . ASP A 1 182 ? 8.98600 8.18000 -43.69300 1.000 25.37673 181 ASP A O 1
ATOM 2833 N N . PHE A 1 183 ? 8.97700 9.46800 -41.85100 1.000 19.23389 182 PHE A N 1
ATOM 2834 C CA . PHE A 1 183 ? 10.18600 10.17100 -42.26400 1.000 14.80177 182 PHE A CA 1
ATOM 2835 C C . PHE A 1 183 ? 11.38800 9.24000 -42.24600 1.000 15.01759 182 PHE A C 1
ATOM 2836 O O . PHE A 1 183 ? 12.20400 9.24900 -43.17900 1.000 17.07836 182 PHE A O 1
ATOM 2853 N N . TYR A 1 184 ? 11.49800 8.40500 -41.20500 1.000 14.87284 183 TYR A N 1
ATOM 2854 C CA . TYR A 1 184 ? 12.61700 7.47000 -41.10800 1.000 15.17287 183 TYR A CA 1
ATOM 2855 C C . TYR A 1 184 ? 12.52900 6.40100 -42.18300 1.000 15.87296 183 TYR A C 1
ATOM 2856 O O . TYR A 1 184 ? 13.57200 5.89700 -42.63000 1.000 18.81278 183 TYR A O 1
ATOM 2874 N N . SER A 1 185 ? 11.30100 6.07300 -42.63700 1.000 21.20254 184 SER A N 1
ATOM 2875 C CA . SER A 1 185 ? 11.12000 5.14500 -43.75600 1.000 31.30902 184 SER A CA 1
ATOM 2876 C C . SER A 1 185 ? 11.58400 5.76300 -45.06900 1.000 22.57376 184 SER A C 1
ATOM 2877 O O . SER A 1 185 ? 12.17900 5.05400 -45.89200 1.000 21.25518 184 SER A O 1
ATOM 2885 N N . LYS A 1 186 ? 11.45400 7.09400 -45.24400 1.000 21.34993 185 LYS A N 1
ATOM 2886 C CA . LYS A 1 186 ? 11.95700 7.78400 -46.43700 1.000 24.96352 185 LYS A CA 1
ATOM 2887 C C . LYS A 1 186 ? 13.48300 7.84600 -46.42400 1.000 27.67963 185 LYS A C 1
ATOM 2888 O O . LYS A 1 186 ? 14.13400 7.56200 -47.43300 1.000 23.19489 185 LYS A O 1
ATOM 2907 N N . ILE A 1 187 ? 14.07500 8.21600 -45.28600 1.000 16.62568 186 ILE A N 1
ATOM 2908 C CA . ILE A 1 187 ? 15.53300 8.22100 -45.12800 1.000 16.62831 186 ILE A CA 1
ATOM 2909 C C . ILE A 1 187 ? 16.14100 6.82300 -45.31000 1.000 17.07836 186 ILE A C 1
ATOM 2910 O O . ILE A 1 187 ? 17.18100 6.66300 -45.96600 1.000 21.21570 186 ILE A O 1
ATOM 2926 N N . LYS A 1 188 ? 15.54800 5.80400 -44.67200 1.000 17.07573 187 LYS A N 1
ATOM 2927 C CA . LYS A 1 188 ? 15.96000 4.41000 -44.87000 1.000 17.64685 187 LYS A CA 1
ATOM 2928 C C . LYS A 1 188 ? 16.02800 4.04400 -46.35000 1.000 18.46274 187 LYS A C 1
ATOM 2929 O O . LYS A 1 188 ? 17.01300 3.45300 -46.80100 1.000 19.91555 187 LYS A O 1
ATOM 2948 N N . SER A 1 189 ? 14.97300 4.35500 -47.12000 1.000 30.59051 188 SER A N 1
ATOM 2949 C CA . SER A 1 189 ? 14.98300 4.04300 -48.55200 1.000 38.37302 188 SER A CA 1
ATOM 2950 C C . SER A 1 189 ? 16.20200 4.64900 -49.23100 1.000 22.03685 188 SER A C 1
ATOM 2951 O O . SER A 1 189 ? 16.93600 3.96500 -49.95100 1.000 20.26032 188 SER A O 1
ATOM 2959 N N . LEU A 1 190 ? 16.43200 5.94300 -49.00700 1.000 22.83958 189 LEU A N 1
ATOM 2960 C CA . LEU A 1 190 ? 17.55600 6.61900 -49.64300 1.000 22.04212 189 LEU A CA 1
ATOM 2961 C C . LEU A 1 190 ? 18.87700 5.96800 -49.27400 1.000 33.70141 189 LEU A C 1
ATOM 2962 O O . LEU A 1 190 ? 19.77100 5.84400 -50.11700 1.000 19.97082 189 LEU A O 1
ATOM 2978 N N . GLU A 1 191 ? 19.03100 5.58200 -48.00300 1.000 24.97668 190 GLU A N 1
ATOM 2979 C CA . GLU A 1 191 ? 20.29400 5.01700 -47.53700 1.000 22.61324 190 GLU A CA 1
ATOM 2980 C C . GLU A 1 191 ? 20.54700 3.64200 -48.14100 1.000 21.69734 190 GLU A C 1
ATOM 2981 O O . GLU A 1 191 ? 21.65700 3.35200 -48.59900 1.000 20.04188 190 GLU A O 1
ATOM 2993 N N . ASN A 1 192 ? 19.53800 2.76800 -48.12300 1.000 19.79185 191 ASN A N 1
ATOM 2994 C CA . ASN A 1 192 ? 19.70500 1.43200 -48.69200 1.000 34.69627 191 ASN A CA 1
ATOM 2995 C C . ASN A 1 192 ? 19.96400 1.47100 -50.19200 1.000 22.84484 191 ASN A C 1
ATOM 2996 O O . ASN A 1 192 ? 20.59200 0.55200 -50.74300 1.000 21.95526 191 ASN A O 1
ATOM 3007 N N . ALA A 1 193 ? 19.45900 2.49800 -50.88000 1.000 25.40041 192 ALA A N 1
ATOM 3008 C CA . ALA A 1 193 ? 19.80000 2.67400 -52.28600 1.000 33.81721 192 ALA A CA 1
ATOM 3009 C C . ALA A 1 193 ? 21.28100 2.97900 -52.45900 1.000 29.59829 192 ALA A C 1
ATOM 3010 O O . ALA A 1 193 ? 21.80600 2.86800 -53.57100 1.000 23.64757 192 ALA A O 1
ATOM 3017 N N . LYS A 1 194 ? 21.96400 3.36000 -51.38500 1.000 21.46573 193 LYS A N 1
ATOM 3018 C CA . LYS A 1 194 ? 23.40600 3.50800 -51.40500 1.000 28.53763 193 LYS A CA 1
ATOM 3019 C C . LYS A 1 194 ? 24.12200 2.21500 -51.03400 1.000 30.02465 193 LYS A C 1
ATOM 3020 O O . LYS A 1 194 ? 25.34000 2.23000 -50.84500 1.000 24.07920 193 LYS A O 1
ATOM 3039 N N . GLY A 1 195 ? 23.39200 1.10800 -50.90300 1.000 22.05264 194 GLY A N 1
ATOM 3040 C CA . GLY A 1 195 ? 23.99000 -0.15300 -50.50500 1.000 22.41058 194 GLY A CA 1
ATOM 3041 C C . GLY A 1 195 ? 23.85600 -0.49800 -49.03800 1.000 33.41716 194 GLY A C 1
ATOM 3042 O O . GLY A 1 195 ? 24.35100 -1.55300 -48.61500 1.000 22.33426 194 GLY A O 1
ATOM 3046 N N . GLU A 1 196 ? 23.22000 0.35200 -48.24200 1.000 23.47913 195 GLU A N 1
ATOM 3047 C CA . GLU A 1 196 ? 23.00900 0.02500 -46.84600 1.000 23.71600 195 GLU A CA 1
ATOM 3048 C C . GLU A 1 196 ? 21.89000 -1.00400 -46.70700 1.000 27.89545 195 GLU A C 1
ATOM 3049 O O . GLU A 1 196 ? 21.15400 -1.30200 -47.65800 1.000 24.08973 195 GLU A O 1
ATOM 3061 N N . ASP A 1 197 ? 21.75100 -1.52900 -45.49000 1.000 22.62377 196 ASP A N 1
ATOM 3062 C CA . ASP A 1 197 ? 20.72800 -2.52100 -45.16200 1.000 32.88815 196 ASP A CA 1
ATOM 3063 C C . ASP A 1 197 ? 20.10400 -2.22000 -43.79700 1.000 38.12036 196 ASP A C 1
ATOM 3064 O O . ASP A 1 197 ? 19.96200 -3.07800 -42.92900 1.000 31.74065 196 ASP A O 1
ATOM 3073 N N . TYR A 1 198 ? 19.62100 -0.99200 -43.65600 1.000 24.49767 197 TYR A N 1
ATOM 3074 C CA . TYR A 1 198 ? 18.99600 -0.54700 -42.42400 1.000 35.38319 197 TYR A CA 1
ATOM 3075 C C . TYR A 1 198 ? 17.51100 -0.89900 -42.40000 1.000 38.58094 197 TYR A C 1
ATOM 3076 O O . TYR A 1 198 ? 16.87500 -1.09400 -43.43900 1.000 26.84006 197 TYR A O 1
ATOM 3094 N N . ILE A 1 199 ? 16.95600 -0.93700 -41.19100 1.000 34.28569 198 ILE A N 1
ATOM 3095 C CA . ILE A 1 199 ? 15.51200 -0.92200 -40.99000 1.000 42.02609 198 ILE A CA 1
ATOM 3096 C C . ILE A 1 199 ? 15.12300 0.39600 -40.31300 1.000 35.73323 198 ILE A C 1
ATOM 3097 O O . ILE A 1 199 ? 15.97000 1.20100 -39.93100 1.000 25.66624 198 ILE A O 1
ATOM 3113 N N . GLU A 1 200 ? 13.81500 0.61000 -40.15800 1.000 47.83995 199 GLU A N 1
ATOM 3114 C CA . GLU A 1 200 ? 13.34000 1.91200 -39.69900 1.000 30.07203 199 GLU A CA 1
ATOM 3115 C C . GLU A 1 200 ? 13.83800 2.23100 -38.29300 1.000 28.84820 199 GLU A C 1
ATOM 3116 O O . GLU A 1 200 ? 14.20200 3.37600 -37.99800 1.000 23.53177 199 GLU A O 1
ATOM 3128 N N . GLU A 1 201 ? 13.85800 1.23600 -37.40500 1.000 23.64494 200 GLU A N 1
ATOM 3129 C CA . GLU A 1 201 ? 14.20300 1.49600 -36.01400 1.000 39.79161 200 GLU A CA 1
ATOM 3130 C C . GLU A 1 201 ? 15.66200 1.89300 -35.83900 1.000 30.20099 200 GLU A C 1
ATOM 3131 O O . GLU A 1 201 ? 16.01200 2.46900 -34.80100 1.000 31.09057 200 GLU A O 1
ATOM 3143 N N . ASP A 1 202 ? 16.51700 1.61900 -36.82700 1.000 29.62197 201 ASP A N 1
ATOM 3144 C CA . ASP A 1 202 ? 17.91900 1.99600 -36.71100 1.000 23.05013 201 ASP A CA 1
ATOM 3145 C C . ASP A 1 202 ? 18.15500 3.47200 -37.00200 1.000 20.61037 201 ASP A C 1
ATOM 3146 O O . ASP A 1 202 ? 19.19000 4.01100 -36.59700 1.000 17.08626 201 ASP A O 1
ATOM 3155 N N . ILE A 1 203 ? 17.22600 4.12400 -37.70700 1.000 16.51777 202 ILE A N 1
ATOM 3156 C CA . ILE A 1 203 ? 17.54800 5.35400 -38.42600 1.000 17.84688 202 ILE A CA 1
ATOM 3157 C C . ILE A 1 203 ? 17.80100 6.51200 -37.46300 1.000 15.70978 202 ILE A C 1
ATOM 3158 O O . ILE A 1 203 ? 18.79900 7.22800 -37.58600 1.000 15.76242 202 ILE A O 1
ATOM 3174 N N . GLN A 1 204 ? 16.89900 6.72600 -36.50300 1.000 15.39395 203 GLN A N 1
ATOM 3175 C CA A GLN A 1 204 ? 17.01400 7.88300 -35.61500 0.600 19.82606 203 GLN A CA 1
ATOM 3176 C CA B GLN A 1 204 ? 17.02700 7.89800 -35.64400 0.400 19.75500 203 GLN A CA 1
ATOM 3177 C C . GLN A 1 204 ? 18.40200 7.96400 -34.98900 1.000 18.23903 203 GLN A C 1
ATOM 3178 O O . GLN A 1 204 ? 19.06300 9.00900 -35.02700 1.000 22.74746 203 GLN A O 1
ATOM 3205 N N . ASP A 1 205 ? 18.86400 6.86000 -34.40200 1.000 19.18125 204 ASP A N 1
ATOM 3206 C CA . ASP A 1 205 ? 20.15200 6.89300 -33.71300 1.000 24.07394 204 ASP A CA 1
ATOM 3207 C C . ASP A 1 205 ? 21.30700 7.11300 -34.67800 1.000 17.94426 204 ASP A C 1
ATOM 3208 O O . ASP A 1 205 ? 22.32700 7.70300 -34.30600 1.000 22.86327 204 ASP A O 1
ATOM 3217 N N . LEU A 1 206 ? 21.17200 6.65300 -35.92300 1.000 16.82833 205 LEU A N 1
ATOM 3218 C CA . LEU A 1 206 ? 22.25000 6.82800 -36.88300 1.000 17.12047 205 LEU A CA 1
ATOM 3219 C C . LEU A 1 206 ? 22.33500 8.26700 -37.36500 1.000 24.51610 205 LEU A C 1
ATOM 3220 O O . LEU A 1 206 ? 23.42900 8.75400 -37.66600 1.000 20.23400 205 LEU A O 1
ATOM 3236 N N . ILE A 1 207 ? 21.20200 8.96900 -37.43400 1.000 21.58153 206 ILE A N 1
ATOM 3237 C CA . ILE A 1 207 ? 21.25500 10.38800 -37.75800 1.000 25.42147 206 ILE A CA 1
ATOM 3238 C C . ILE A 1 207 ? 21.92900 11.15700 -36.62900 1.000 29.99307 206 ILE A C 1
ATOM 3239 O O . ILE A 1 207 ? 22.75500 12.04600 -36.86900 1.000 40.33378 206 ILE A O 1
ATOM 3255 N N . ASP A 1 208 ? 21.59200 10.81900 -35.38300 1.000 26.30315 207 ASP A N 1
ATOM 3256 C CA . ASP A 1 208 ? 22.13800 11.53100 -34.23300 1.000 41.82607 207 ASP A CA 1
ATOM 3257 C C . ASP A 1 208 ? 23.66100 11.54100 -34.25400 1.000 41.16809 207 ASP A C 1
ATOM 3258 O O . ASP A 1 208 ? 24.29000 12.58800 -34.06300 1.000 49.11378 207 ASP A O 1
ATOM 3267 N N . ASN A 1 209 ? 24.27300 10.38000 -34.47400 1.000 37.63083 208 ASN A N 1
ATOM 3268 C CA . ASN A 1 209 ? 25.71900 10.25000 -34.34900 1.000 38.38881 208 ASN A CA 1
ATOM 3269 C C . ASN A 1 209 ? 26.45800 10.44200 -35.66400 1.000 33.05660 208 ASN A C 1
ATOM 3270 O O . ASN A 1 209 ? 27.68200 10.28900 -35.69500 1.000 38.41776 208 ASN A O 1
ATOM 3281 N N . GLY A 1 210 ? 25.75800 10.74900 -36.75100 1.000 36.07538 209 GLY A N 1
ATOM 3282 C CA . GLY A 1 210 ? 26.42000 11.14100 -37.97400 1.000 32.94079 209 GLY A CA 1
ATOM 3283 C C . GLY A 1 210 ? 26.64600 10.04200 -38.98900 1.000 34.66468 209 GLY A C 1
ATOM 3284 O O . GLY A 1 210 ? 27.14200 10.33200 -40.08700 1.000 44.91854 209 GLY A O 1
ATOM 3288 N N . LEU A 1 211 ? 26.31000 8.79200 -38.66900 1.000 32.08806 210 LEU A N 1
ATOM 3289 C CA . LEU A 1 211 ? 26.43400 7.73100 -39.65900 1.000 35.82272 210 LEU A CA 1
ATOM 3290 C C . LEU A 1 211 ? 25.47600 7.92400 -40.82600 1.000 31.47219 210 LEU A C 1
ATOM 3291 O O . LEU A 1 211 ? 25.72000 7.37800 -41.90600 1.000 32.68813 210 LEU A O 1
ATOM 3307 N N . ILE A 1 212 ? 24.40100 8.68700 -40.63800 1.000 22.04738 211 ILE A N 1
ATOM 3308 C CA . ILE A 1 212 ? 23.50000 9.06500 -41.72000 1.000 21.45784 211 ILE A CA 1
ATOM 3309 C C . ILE A 1 212 ? 23.37600 10.58000 -41.70600 1.000 28.02441 211 ILE A C 1
ATOM 3310 O O . ILE A 1 212 ? 22.99700 11.16400 -40.68400 1.000 30.04834 211 ILE A O 1
ATOM 3326 N N . LYS A 1 213 ? 23.69400 11.21200 -42.83100 1.000 23.36859 212 LYS A N 1
ATOM 3327 C CA . LYS A 1 213 ? 23.55500 12.65300 -42.97600 1.000 34.79365 212 LYS A CA 1
ATOM 3328 C C . LYS A 1 213 ? 22.21100 12.98000 -43.61400 1.000 32.55390 212 LYS A C 1
ATOM 3329 O O . LYS A 1 213 ? 21.79600 12.33600 -44.58000 1.000 25.69782 212 LYS A O 1
ATOM 3348 N N . VAL A 1 214 ? 21.52700 13.98200 -43.07000 1.000 23.02645 213 VAL A N 1
ATOM 3349 C CA . VAL A 1 214 ? 20.22100 14.38400 -43.57600 1.000 30.23257 213 VAL A CA 1
ATOM 3350 C C . VAL A 1 214 ? 20.26600 15.87700 -43.85700 1.000 28.81398 213 VAL A C 1
ATOM 3351 O O . VAL A 1 214 ? 20.59400 16.67400 -42.96700 1.000 25.87415 213 VAL A O 1
ATOM 3364 N N . ASP A 1 215 ? 19.94500 16.25200 -45.09100 1.000 29.00348 214 ASP A N 1
ATOM 3365 C CA . ASP A 1 215 ? 19.94100 17.64700 -45.50900 1.000 42.18664 214 ASP A CA 1
ATOM 3366 C C . ASP A 1 215 ? 18.71900 18.37200 -44.96100 1.000 39.06258 214 ASP A C 1
ATOM 3367 O O . ASP A 1 215 ? 17.63400 17.80100 -44.82100 1.000 36.55965 214 ASP A O 1
ATOM 3376 N N . SER A 1 216 ? 18.91400 19.65500 -44.64200 1.000 40.00743 215 SER A N 1
ATOM 3377 C CA . SER A 1 216 ? 17.81500 20.45300 -44.11900 1.000 43.53943 215 SER A CA 1
ATOM 3378 C C . SER A 1 216 ? 16.62200 20.44400 -45.06400 1.000 44.33426 215 SER A C 1
ATOM 3379 O O . SER A 1 216 ? 15.48000 20.61100 -44.62100 1.000 39.81004 215 SER A O 1
ATOM 3387 N N . LYS A 1 217 ? 16.85800 20.24500 -46.36300 1.000 33.71194 216 LYS A N 1
ATOM 3388 C CA . LYS A 1 217 ? 15.75100 20.19100 -47.31500 1.000 40.36800 216 LYS A CA 1
ATOM 3389 C C . LYS A 1 217 ? 14.81700 19.02200 -47.02500 1.000 35.57269 216 LYS A C 1
ATOM 3390 O O . LYS A 1 217 ? 13.60200 19.13100 -47.23500 1.000 30.95371 216 LYS A O 1
ATOM 3409 N N . GLN A 1 218 ? 15.35400 17.90300 -46.53300 1.000 28.21654 217 GLN A N 1
ATOM 3410 C CA . GLN A 1 218 ? 14.52600 16.72900 -46.27900 1.000 43.67629 217 GLN A CA 1
ATOM 3411 C C . GLN A 1 218 ? 13.59100 16.96900 -45.10300 1.000 24.40556 217 GLN A C 1
ATOM 3412 O O . GLN A 1 218 ? 12.44100 16.51500 -45.11100 1.000 23.80022 217 GLN A O 1
ATOM 3426 N N . TYR A 1 219 ? 14.07600 17.67700 -44.08100 1.000 24.21080 218 TYR A N 1
ATOM 3427 C CA . TYR A 1 219 ? 13.22700 18.00600 -42.94800 1.000 23.26332 218 TYR A CA 1
ATOM 3428 C C . TYR A 1 219 ? 12.13600 18.97700 -43.36900 1.000 26.42422 218 TYR A C 1
ATOM 3429 O O . TYR A 1 219 ? 10.99000 18.85700 -42.93200 1.000 23.58967 218 TYR A O 1
ATOM 3447 N N . ILE A 1 220 ? 12.47000 19.92400 -44.24900 1.000 24.32660 219 ILE A N 1
ATOM 3448 C CA . ILE A 1 220 ? 11.49200 20.92100 -44.67700 1.000 24.01341 219 ILE A CA 1
ATOM 3449 C C . ILE A 1 220 ? 10.35700 20.25900 -45.44200 1.000 34.29885 219 ILE A C 1
ATOM 3450 O O . ILE A 1 220 ? 9.18000 20.60200 -45.26300 1.000 30.01939 219 ILE A O 1
ATOM 3466 N N . GLU A 1 221 ? 10.69100 19.30900 -46.31300 1.000 24.22133 220 GLU A N 1
ATOM 3467 C CA . GLU A 1 221 ? 9.66500 18.60300 -47.06800 1.000 25.12933 220 GLU A CA 1
ATOM 3468 C C . GLU A 1 221 ? 8.75300 17.80700 -46.14500 1.000 26.98745 220 GLU A C 1
ATOM 3469 O O . GLU A 1 221 ? 7.53700 17.75900 -46.35700 1.000 26.32947 220 GLU A O 1
ATOM 3481 N N . PHE A 1 222 ? 9.32500 17.15400 -45.12900 1.000 22.58692 221 PHE A N 1
ATOM 3482 C CA . PHE A 1 222 ? 8.50700 16.39400 -44.18800 1.000 22.67377 221 PHE A CA 1
ATOM 3483 C C . PHE A 1 222 ? 7.60200 17.31700 -43.38000 1.000 20.99725 221 PHE A C 1
ATOM 3484 O O . PHE A 1 222 ? 6.42400 17.00900 -43.16800 1.000 20.40771 221 PHE A O 1
ATOM 3501 N N . LEU A 1 223 ? 8.12000 18.46000 -42.93200 1.000 21.16043 222 LEU A N 1
ATOM 3502 C CA . LEU A 1 223 ? 7.26200 19.42200 -42.25000 1.000 20.67090 222 LEU A CA 1
ATOM 3503 C C . LEU A 1 223 ? 6.11300 19.86800 -43.15100 1.000 23.63968 222 LEU A C 1
ATOM 3504 O O . LEU A 1 223 ? 4.97300 19.99300 -42.69200 1.000 20.21032 222 LEU A O 1
ATOM 3520 N N . SER A 1 224 ? 6.38300 20.08300 -44.44400 1.000 22.27109 223 SER A N 1
ATOM 3521 C CA . SER A 1 224 ? 5.32400 20.48900 -45.36600 1.000 25.81362 223 SER A CA 1
ATOM 3522 C C . SER A 1 224 ? 4.27300 19.40200 -45.53800 1.000 21.40520 223 SER A C 1
ATOM 3523 O O . SER A 1 224 ? 3.08700 19.71000 -45.70900 1.000 24.77665 223 SER A O 1
ATOM 3531 N N . ASP A 1 225 ? 4.67500 18.13200 -45.48000 1.000 21.27624 224 ASP A N 1
ATOM 3532 C CA . ASP A 1 225 ? 3.70400 17.04700 -45.56300 1.000 25.54517 224 ASP A CA 1
ATOM 3533 C C . ASP A 1 225 ? 2.82000 17.00600 -44.32300 1.000 21.32361 224 ASP A C 1
ATOM 3534 O O . ASP A 1 225 ? 1.62100 16.71400 -44.41500 1.000 20.51035 224 ASP A O 1
ATOM 3543 N N . ILE A 1 226 ? 3.40100 17.27400 -43.15500 1.000 19.46549 225 ILE A N 1
ATOM 3544 C CA . ILE A 1 226 ? 2.60600 17.33000 -41.93000 1.000 18.60486 225 ILE A CA 1
ATOM 3545 C C . ILE A 1 226 ? 1.59000 18.46100 -42.01600 1.000 26.37158 225 ILE A C 1
ATOM 3546 O O . ILE A 1 226 ? 0.39800 18.27800 -41.73400 1.000 18.07059 225 ILE A O 1
ATOM 3562 N N . LEU A 1 227 ? 2.05300 19.65400 -42.38000 1.000 19.08650 226 LEU A N 1
ATOM 3563 C CA . LEU A 1 227 ? 1.15900 20.80600 -42.42100 1.000 20.69459 226 LEU A CA 1
ATOM 3564 C C . LEU A 1 227 ? 0.03300 20.59100 -43.42400 1.000 24.33186 226 LEU A C 1
ATOM 3565 O O . LEU A 1 227 ? -1.10900 20.99700 -43.18400 1.000 18.97070 226 LEU A O 1
ATOM 3581 N N . ASN A 1 228 ? 0.32700 19.94700 -44.55200 1.000 23.96603 227 ASN A N 1
ATOM 3582 C CA . ASN A 1 228 ? -0.72200 19.69900 -45.53600 1.000 25.92679 227 ASN A CA 1
ATOM 3583 C C . ASN A 1 228 ? -1.68200 18.61500 -45.08900 1.000 26.75058 227 ASN A C 1
ATOM 3584 O O . ASN A 1 228 ? -2.83500 18.58900 -45.53300 1.000 24.51873 227 ASN A O 1
ATOM 3595 N N . ALA A 1 229 ? -1.21800 17.68700 -44.25000 1.000 20.28138 228 ALA A N 1
ATOM 3596 C CA . ALA A 1 229 ? -2.11800 16.68400 -43.69100 1.000 18.74698 228 ALA A CA 1
ATOM 3597 C C . ALA A 1 229 ? -3.02100 17.29000 -42.62400 1.000 17.64159 228 ALA A C 1
ATOM 3598 O O . ALA A 1 229 ? -4.13200 16.78700 -42.39200 1.000 22.91591 228 ALA A O 1
ATOM 3605 N N . VAL A 1 230 ? -2.56200 18.35100 -41.96400 1.000 18.83910 229 VAL A N 1
ATOM 3606 C CA . VAL A 1 230 ? -3.35300 18.99600 -40.92300 1.000 16.97572 229 VAL A CA 1
ATOM 3607 C C . VAL A 1 230 ? -4.36800 19.98600 -41.50000 1.000 17.25996 229 VAL A C 1
ATOM 3608 O O . VAL A 1 230 ? -5.40000 20.23300 -40.86500 1.000 16.82570 229 VAL A O 1
ATOM 3621 N N . ASP A 1 231 ? -4.08200 20.54400 -42.67800 1.000 20.30243 230 ASP A N 1
ATOM 3622 C CA . ASP A 1 231 ? -4.89000 21.61200 -43.27000 1.000 24.62137 230 ASP A CA 1
ATOM 3623 C C . ASP A 1 231 ? -6.36400 21.26700 -43.37500 1.000 18.17060 230 ASP A C 1
ATOM 3624 O O . ASP A 1 231 ? -7.20100 22.14100 -43.08900 1.000 23.27121 230 ASP A O 1
ATOM 3633 N N . PRO A 1 232 ? -6.75500 20.06200 -43.79100 1.000 32.19333 231 PRO A N 1
ATOM 3634 C CA . PRO A 1 232 ? -8.19200 19.77700 -43.91800 1.000 37.77032 231 PRO A CA 1
ATOM 3635 C C . PRO A 1 232 ? -8.93400 19.89800 -42.60500 1.000 30.52734 231 PRO A C 1
ATOM 3636 O O . PRO A 1 232 ? -10.15400 20.11900 -42.61300 1.000 28.06652 231 PRO A O 1
ATOM 3647 N N . TYR A 1 233 ? -8.23800 19.76700 -41.47500 1.000 19.84185 232 TYR A N 1
ATOM 3648 C CA . TYR A 1 233 ? -8.86800 19.74200 -40.16800 1.000 20.54194 232 TYR A CA 1
ATOM 3649 C C . TYR A 1 233 ? -8.81500 21.07600 -39.44700 1.000 19.41549 232 TYR A C 1
ATOM 3650 O O . TYR A 1 233 ? -9.73600 21.38400 -38.68600 1.000 21.61312 232 TYR A O 1
ATOM 3668 N N . VAL A 1 234 ? -7.76200 21.86600 -39.63500 1.000 16.23616 233 VAL A N 1
ATOM 3669 C CA . VAL A 1 234 ? -7.58900 23.05700 -38.81000 1.000 16.12825 233 VAL A CA 1
ATOM 3670 C C . VAL A 1 234 ? -6.68600 24.04800 -39.53000 1.000 16.81517 233 VAL A C 1
ATOM 3671 O O . VAL A 1 234 ? -5.71700 23.66500 -40.19100 1.000 17.17838 233 VAL A O 1
ATOM 3684 N N . ASP A 1 235 ? -7.02600 25.33700 -39.39400 1.000 17.03625 234 ASP A N 1
ATOM 3685 C CA . ASP A 1 235 ? -6.25800 26.45700 -39.94700 1.000 17.71528 234 ASP A CA 1
ATOM 3686 C C . ASP A 1 235 ? -5.38700 27.00200 -38.82000 1.000 17.49683 234 ASP A C 1
ATOM 3687 O O . ASP A 1 235 ? -5.85600 27.76600 -37.97100 1.000 17.27839 234 ASP A O 1
ATOM 3696 N N . LEU A 1 236 ? -4.11200 26.59500 -38.80300 1.000 17.60211 235 LEU A N 1
ATOM 3697 C CA . LEU A 1 236 ? -3.25700 26.87400 -37.65400 1.000 17.35208 235 LEU A CA 1
ATOM 3698 C C . LEU A 1 236 ? -3.06400 28.36800 -37.43000 1.000 17.77318 235 LEU A C 1
ATOM 3699 O O . LEU A 1 236 ? -2.84700 28.79700 -36.29100 1.000 18.19692 235 LEU A O 1
ATOM 3715 N N . LYS A 1 237 ? -3.15300 29.17900 -38.49200 1.000 22.04475 236 LYS A N 1
ATOM 3716 C CA . LYS A 1 237 ? -3.01000 30.62400 -38.32900 1.000 36.37805 236 LYS A CA 1
ATOM 3717 C C . LYS A 1 237 ? -4.07100 31.18900 -37.39500 1.000 20.17874 236 LYS A C 1
ATOM 3718 O O . LYS A 1 237 ? -3.85100 32.21700 -36.74800 1.000 29.79041 236 LYS A O 1
ATOM 3737 N N . THR A 1 238 ? -5.22600 30.54100 -37.31600 1.000 19.41812 237 THR A N 1
ATOM 3738 C CA . THR A 1 238 ? -6.33400 31.09000 -36.55400 1.000 21.91842 237 THR A CA 1
ATOM 3739 C C . THR A 1 238 ? -6.28200 30.72900 -35.07900 1.000 17.02836 237 THR A C 1
ATOM 3740 O O . THR A 1 238 ? -7.11400 31.21600 -34.30900 1.000 17.09415 237 THR A O 1
ATOM 3751 N N . TYR A 1 239 ? -5.33200 29.89500 -34.66500 1.000 16.73622 238 TYR A N 1
ATOM 3752 C CA . TYR A 1 239 ? -5.27400 29.42400 -33.29000 1.000 16.66516 238 TYR A CA 1
ATOM 3753 C C . TYR A 1 239 ? -3.92700 29.74700 -32.66500 1.000 19.51550 238 TYR A C 1
ATOM 3754 O O . TYR A 1 239 ? -2.92200 29.93100 -33.35700 1.000 21.29203 238 TYR A O 1
ATOM 3772 N N . ASN A 1 240 ? -3.92500 29.80600 -31.33500 1.000 15.80189 239 ASN A N 1
ATOM 3773 C CA . ASN A 1 240 ? -2.68800 29.72400 -30.56300 1.000 15.79663 239 ASN A CA 1
ATOM 3774 C C . ASN A 1 240 ? -2.23600 28.26900 -30.58400 1.000 15.38869 239 ASN A C 1
ATOM 3775 O O . ASN A 1 240 ? -2.78600 27.44100 -29.85800 1.000 14.75177 239 ASN A O 1
ATOM 3786 N N . THR A 1 241 ? -1.23800 27.95300 -31.40600 1.000 15.79137 240 THR A N 1
ATOM 3787 C CA . THR A 1 241 ? -0.88100 26.56700 -31.70900 1.000 15.52291 240 THR A CA 1
ATOM 3788 C C . THR A 1 241 ? 0.35600 26.13300 -30.93300 1.000 16.74411 240 THR A C 1
ATOM 3789 O O . THR A 1 241 ? 1.38400 26.81700 -30.95200 1.000 20.23137 240 THR A O 1
ATOM 3800 N N . ILE A 1 242 ? 0.26300 24.98700 -30.26400 1.000 14.84915 241 ILE A N 1
ATOM 3801 C CA . ILE A 1 242 ? 1.39100 24.40400 -29.54900 1.000 14.76756 241 ILE A CA 1
ATOM 3802 C C . ILE A 1 242 ? 1.75900 23.09700 -30.23400 1.000 14.71755 241 ILE A C 1
ATOM 3803 O O . ILE A 1 242 ? 0.95000 22.16400 -30.27700 1.000 14.25171 241 ILE A O 1
ATOM 3819 N N . PHE A 1 243 ? 2.97600 23.03200 -30.76800 1.000 15.23604 242 PHE A N 1
ATOM 3820 C CA . PHE A 1 243 ? 3.52700 21.79900 -31.31600 1.000 15.26762 242 PHE A CA 1
ATOM 3821 C C . PHE A 1 243 ? 4.17500 21.00900 -30.18300 1.000 14.89915 242 PHE A C 1
ATOM 3822 O O . PHE A 1 243 ? 5.05000 21.53500 -29.48600 1.000 18.22061 242 PHE A O 1
ATOM 3839 N N . THR A 1 244 ? 3.75500 19.76600 -29.99000 1.000 14.40436 243 THR A N 1
ATOM 3840 C CA A THR A 1 244 ? 4.38300 18.90800 -28.99500 0.670 14.09380 243 THR A CA 1
ATOM 3841 C CA B THR A 1 244 ? 4.32900 18.88500 -28.98200 0.330 14.07011 243 THR A CA 1
ATOM 3842 C C . THR A 1 244 ? 4.69200 17.55900 -29.64100 1.000 14.12011 243 THR A C 1
ATOM 3843 O O . THR A 1 244 ? 4.43200 17.34300 -30.82700 1.000 14.39383 243 THR A O 1
ATOM 3864 N N . GLY A 1 245 ? 5.29500 16.66400 -28.86200 1.000 13.90430 244 GLY A N 1
ATOM 3865 C CA . GLY A 1 245 ? 5.66700 15.34300 -29.33200 1.000 13.95167 244 GLY A CA 1
ATOM 3866 C C . GLY A 1 245 ? 7.09100 15.25400 -29.86700 1.000 14.60965 244 GLY A C 1
ATOM 3867 O O . GLY A 1 245 ? 7.71600 16.24000 -30.25000 1.000 15.30183 244 GLY A O 1
ATOM 3871 N N . GLY A 1 246 ? 7.59800 14.02000 -29.92900 1.000 14.62544 245 GLY A N 1
ATOM 3872 C CA . GLY A 1 246 ? 8.97500 13.80800 -30.35900 1.000 16.89676 245 GLY A CA 1
ATOM 3873 C C . GLY A 1 246 ? 9.26300 14.26800 -31.77500 1.000 19.28389 245 GLY A C 1
ATOM 3874 O O . GLY A 1 246 ? 10.39500 14.66200 -32.09100 1.000 16.95730 245 GLY A O 1
ATOM 3878 N N . THR A 1 247 ? 8.26900 14.19600 -32.65900 1.000 15.87559 246 THR A N 1
ATOM 3879 C CA . THR A 1 247 ? 8.46300 14.69600 -34.01000 1.000 16.54672 246 THR A CA 1
ATOM 3880 C C . THR A 1 247 ? 8.55800 16.21700 -34.04200 1.000 17.30207 246 THR A C 1
ATOM 3881 O O . THR A 1 247 ? 9.19000 16.76100 -34.95500 1.000 17.74423 246 THR A O 1
ATOM 3892 N N . SER A 1 248 ? 7.96000 16.91800 -33.06700 1.000 16.36249 247 SER A N 1
ATOM 3893 C CA A SER A 1 248 ? 8.15000 18.36300 -32.97900 0.590 16.68884 247 SER A CA 1
ATOM 3894 C CA B SER A 1 248 ? 8.14700 18.36300 -32.97400 0.410 16.68884 247 SER A CA 1
ATOM 3895 C C . SER A 1 248 ? 9.56900 18.71100 -32.55000 1.000 17.17838 247 SER A C 1
ATOM 3896 O O . SER A 1 248 ? 10.07900 19.77600 -32.91300 1.000 21.18412 247 SER A O 1
ATOM 3911 N N . LEU A 1 249 ? 10.21900 17.83300 -31.78500 1.000 16.98888 248 LEU A N 1
ATOM 3912 C CA . LEU A 1 249 ? 11.62400 18.04600 -31.45400 1.000 24.31344 248 LEU A CA 1
ATOM 3913 C C . LEU A 1 249 ? 12.48400 17.92700 -32.70300 1.000 24.91351 248 LEU A C 1
ATOM 3914 O O . LEU A 1 249 ? 13.33400 18.78300 -32.97400 1.000 21.82367 248 LEU A O 1
ATOM 3930 N N . MET A 1 250 ? 12.25000 16.87600 -33.49200 1.000 20.70248 249 MET A N 1
ATOM 3931 C CA . MET A 1 250 ? 13.00500 16.66400 -34.72000 1.000 28.59027 249 MET A CA 1
ATOM 3932 C C . MET A 1 250 ? 12.90900 17.86300 -35.64700 1.000 28.51921 249 MET A C 1
ATOM 3933 O O . MET A 1 250 ? 13.85800 18.16000 -36.38300 1.000 22.64745 249 MET A O 1
ATOM 3947 N N . LEU A 1 251 ? 11.77800 18.56500 -35.63100 1.000 19.29705 250 LEU A N 1
ATOM 3948 C CA . LEU A 1 251 ? 11.51500 19.62600 -36.58900 1.000 19.81817 250 LEU A CA 1
ATOM 3949 C C . LEU A 1 251 ? 11.50200 21.01500 -35.96100 1.000 22.67640 250 LEU A C 1
ATOM 3950 O O . LEU A 1 251 ? 11.06700 21.96900 -36.61200 1.000 24.37924 250 LEU A O 1
ATOM 3966 N N . LYS A 1 252 ? 12.00100 21.16200 -34.73300 1.000 22.49217 251 LYS A N 1
ATOM 3967 C CA . LYS A 1 252 ? 11.81600 22.41000 -33.99900 1.000 27.51909 251 LYS A CA 1
ATOM 3968 C C . LYS A 1 252 ? 12.33500 23.60600 -34.78500 1.000 32.45915 251 LYS A C 1
ATOM 3969 O O . LYS A 1 252 ? 11.60800 24.57900 -35.01100 1.000 33.75142 251 LYS A O 1
ATOM 3988 N N . GLU A 1 253 ? 13.60300 23.56000 -35.20000 1.000 33.83037 252 GLU A N 1
ATOM 3989 C CA . GLU A 1 253 ? 14.19200 24.72600 -35.84900 1.000 31.51430 252 GLU A CA 1
ATOM 3990 C C . GLU A 1 253 ? 13.43600 25.10100 -37.11600 1.000 30.01149 252 GLU A C 1
ATOM 3991 O O . GLU A 1 253 ? 13.32300 26.28600 -37.44000 1.000 39.30208 252 GLU A O 1
ATOM 4003 N N . TYR A 1 254 ? 12.90100 24.11500 -37.83700 1.000 32.34598 253 TYR A N 1
ATOM 4004 C CA . TYR A 1 254 ? 12.14800 24.41700 -39.04900 1.000 29.44300 253 TYR A CA 1
ATOM 4005 C C . TYR A 1 254 ? 10.73400 24.88900 -38.74000 1.000 36.03327 253 TYR A C 1
ATOM 4006 O O . TYR A 1 254 ? 10.18900 25.72400 -39.47100 1.000 33.77247 253 TYR A O 1
ATOM 4024 N N . ILE A 1 255 ? 10.11900 24.36200 -37.68100 1.000 33.27241 254 ILE A N 1
ATOM 4025 C CA . ILE A 1 255 ? 8.79600 24.84100 -37.29500 1.000 29.41405 254 ILE A CA 1
ATOM 4026 C C . ILE A 1 255 ? 8.86200 26.30900 -36.90200 1.000 24.98457 254 ILE A C 1
ATOM 4027 O O . ILE A 1 255 ? 7.97300 27.10000 -37.24100 1.000 32.01963 254 ILE A O 1
ATOM 4043 N N . GLU A 1 256 ? 9.91400 26.69700 -36.17700 1.000 29.63250 255 GLU A N 1
ATOM 4044 C CA . GLU A 1 256 ? 10.04800 28.07100 -35.71400 1.000 44.39743 255 GLU A CA 1
ATOM 4045 C C . GLU A 1 256 ? 10.28000 29.05900 -36.85000 1.000 48.36369 255 GLU A C 1
ATOM 4046 O O . GLU A 1 256 ? 10.27900 30.27000 -36.60200 1.000 51.01928 255 GLU A O 1
ATOM 4058 N N . LYS A 1 257 ? 10.46300 28.58700 -38.08200 1.000 45.26859 256 LYS A N 1
ATOM 4059 C CA . LYS A 1 257 ? 10.57900 29.46800 -39.23500 1.000 42.27875 256 LYS A CA 1
ATOM 4060 C C . LYS A 1 257 ? 9.27700 29.58500 -40.02000 1.000 37.31500 256 LYS A C 1
ATOM 4061 O O . LYS A 1 257 ? 9.26700 30.18500 -41.09800 1.000 45.53967 256 LYS A O 1
ATOM 4080 N N . LEU A 1 258 ? 8.18900 29.03500 -39.51000 1.000 49.13484 257 LEU A N 1
ATOM 4081 C CA . LEU A 1 258 ? 6.96300 29.00800 -40.28800 1.000 56.47256 257 LEU A CA 1
ATOM 4082 C C . LEU A 1 258 ? 6.18700 30.31800 -40.15700 1.000 56.05409 257 LEU A C 1
ATOM 4083 O O . LEU A 1 258 ? 6.31400 31.03300 -39.15700 1.000 48.95324 257 LEU A O 1
ATOM 4099 N N . PRO A 1 259 ? 5.37500 30.65900 -41.17200 1.000 60.08352 258 PRO A N 1
ATOM 4100 C CA . PRO A 1 259 ? 4.48800 31.84400 -41.07300 1.000 68.67666 258 PRO A CA 1
ATOM 4101 C C . PRO A 1 259 ? 3.26200 31.59300 -40.20000 1.000 59.48345 258 PRO A C 1
ATOM 4102 O O . PRO A 1 259 ? 2.12000 31.48100 -40.66300 1.000 57.11737 258 PRO A O 1
ATOM 4113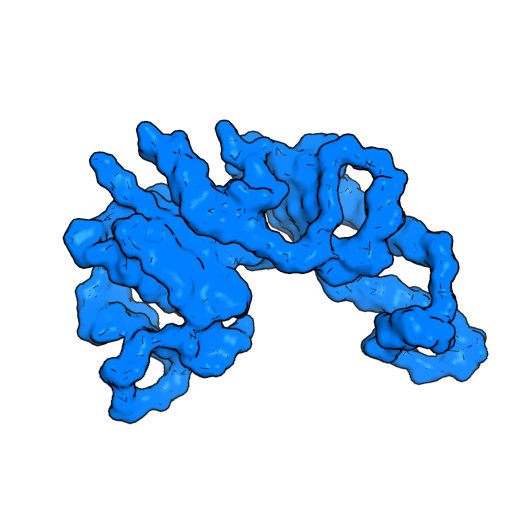 N N . LEU A 1 260 ? 3.49600 31.50400 -38.89200 1.000 55.07766 259 LEU A N 1
ATOM 4114 C CA . LEU A 1 260 ? 2.43700 31.34300 -37.90500 1.000 66.15530 259 LEU A CA 1
ATOM 4115 C C . LEU A 1 260 ? 2.60200 32.41400 -36.83800 1.000 60.39145 259 LEU A C 1
ATOM 4116 O O . LEU A 1 260 ? 3.67700 32.53700 -36.24400 1.000 54.06701 259 LEU A O 1
ATOM 4132 N N . ASN A 1 261 ? 1.54200 33.18300 -36.59000 1.000 61.10733 260 ASN A N 1
ATOM 4133 C CA . ASN A 1 261 ? 1.62500 34.27700 -35.62800 1.000 62.52065 260 ASN A CA 1
ATOM 4134 C C . ASN A 1 261 ? 1.84400 33.75100 -34.21100 1.000 63.37339 260 ASN A C 1
ATOM 4135 O O . ASN A 1 261 ? 2.94300 33.87000 -33.65900 1.000 64.89989 260 ASN A O 1
ATOM 4146 N N . LYS A 1 262 ? 0.80800 33.15800 -33.62400 1.000 60.80992 261 LYS A N 1
ATOM 4147 C CA . LYS A 1 262 ? 0.81700 32.73500 -32.22400 1.000 48.89534 261 LYS A CA 1
ATOM 4148 C C . LYS A 1 262 ? 1.04100 31.22500 -32.17700 1.000 41.77343 261 LYS A C 1
ATOM 4149 O O . LYS A 1 262 ? 0.13100 30.43700 -32.45400 1.000 18.24692 261 LYS A O 1
ATOM 4168 N N . PHE A 1 263 ? 2.26200 30.81800 -31.83200 1.000 29.20613 262 PHE A N 1
ATOM 4169 C CA . PHE A 1 263 ? 2.55800 29.39400 -31.72700 1.000 36.50701 262 PHE A CA 1
ATOM 4170 C C . PHE A 1 263 ? 3.75700 29.18200 -30.80800 1.000 45.19226 262 PHE A C 1
ATOM 4171 O O . PHE A 1 263 ? 4.33600 30.12900 -30.26400 1.000 48.56898 262 PHE A O 1
ATOM 4188 N N . LYS A 1 264 ? 4.11200 27.91200 -30.63400 1.000 29.25877 263 LYS A N 1
ATOM 4189 C CA . LYS A 1 264 ? 5.11900 27.48900 -29.66800 1.000 23.18173 263 LYS A CA 1
ATOM 4190 C C . LYS A 1 264 ? 5.47700 26.03500 -29.93500 1.000 29.20087 263 LYS A C 1
ATOM 4191 O O . LYS A 1 264 ? 4.63600 25.23700 -30.35600 1.000 19.88133 263 LYS A O 1
ATOM 4210 N N . VAL A 1 265 ? 6.73800 25.70100 -29.67400 1.000 24.85035 264 VAL A N 1
ATOM 4211 C CA . VAL A 1 265 ? 7.21200 24.32600 -29.76300 1.000 24.97142 264 VAL A CA 1
ATOM 4212 C C . VAL A 1 265 ? 7.62500 23.87200 -28.36900 1.000 24.37661 264 VAL A C 1
ATOM 4213 O O . VAL A 1 265 ? 8.52600 24.45400 -27.75200 1.000 24.78455 264 VAL A O 1
ATOM 4226 N N . HIS A 1 266 ? 6.96500 22.82600 -27.88200 1.000 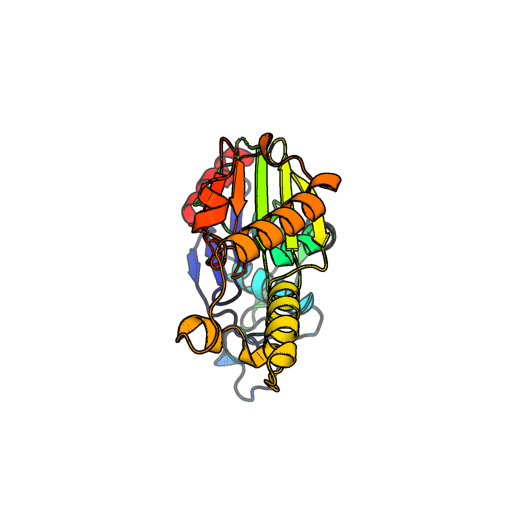15.84400 265 HIS A N 1
ATOM 4227 C CA . HIS A 1 266 ? 7.22800 22.25200 -26.56300 1.000 18.20481 265 HIS A CA 1
ATOM 4228 C C . HIS A 1 266 ? 7.15400 20.75400 -26.74400 1.000 22.33426 265 HIS A C 1
ATOM 4229 O O . HIS A 1 266 ? 6.08900 20.13800 -26.53900 1.000 14.58333 265 HIS A O 1
ATOM 4243 N N . PRO A 1 267 ? 8.24300 20.09400 -27.13700 1.000 20.81829 266 PRO A N 1
ATOM 4244 C CA A PRO A 1 267 ? 8.16200 18.67600 -27.49900 0.390 19.66552 266 PRO A CA 1
ATOM 4245 C CA B PRO A 1 267 ? 8.15400 18.67600 -27.50000 0.610 19.59182 266 PRO A CA 1
ATOM 4246 C C . PRO A 1 267 ? 7.80700 17.75800 -26.33800 1.000 22.67640 266 PRO A C 1
ATOM 4247 O O . PRO A 1 267 ? 7.16500 16.72500 -26.55400 1.000 16.72569 266 PRO A O 1
ATOM 4268 N N . ASN A 1 268 ? 8.20600 18.09000 -25.11300 1.000 17.90478 267 ASN A N 1
ATOM 4269 C CA . ASN A 1 268 ? 7.88000 17.22500 -23.98800 1.000 14.33856 267 ASN A CA 1
ATOM 4270 C C . ASN A 1 268 ? 6.41000 17.36100 -23.59400 1.000 16.00192 267 ASN A C 1
ATOM 4271 O O . ASN A 1 268 ? 5.73000 18.33700 -23.92400 1.000 20.48667 267 ASN A O 1
ATOM 4282 N N . ALA A 1 269 ? 5.91000 16.34100 -22.89600 1.000 22.30004 268 ALA A N 1
ATOM 4283 C CA . ALA A 1 269 ? 4.51400 16.33800 -22.48400 1.000 21.70787 268 ALA A CA 1
ATOM 4284 C C . ALA A 1 269 ? 4.17400 17.62600 -21.74200 1.000 23.20015 268 ALA A C 1
ATOM 4285 O O . ALA A 1 269 ? 4.93800 18.09800 -20.89600 1.000 24.65296 268 ALA A O 1
ATOM 4292 N N . LEU A 1 270 ? 3.03600 18.21300 -22.09000 1.000 15.79137 269 LEU A N 1
ATOM 4293 C CA . LEU A 1 270 ? 2.57000 19.39400 -21.38100 1.000 17.01257 269 LEU A CA 1
ATOM 4294 C C . LEU A 1 270 ? 2.13200 19.01900 -19.96900 1.000 19.73921 269 LEU A C 1
ATOM 4295 O O . LEU A 1 270 ? 1.62700 17.92100 -19.72500 1.000 19.52866 269 LEU A O 1
ATOM 4311 N N . THR A 1 271 ? 2.34400 19.94300 -19.03700 1.000 17.16258 270 THR A N 1
ATOM 4312 C CA . THR A 1 271 ? 1.93500 19.76100 -17.65200 1.000 13.56742 270 THR A CA 1
ATOM 4313 C C . THR A 1 271 ? 1.08300 20.94400 -17.20900 1.000 19.34179 270 THR A C 1
ATOM 4314 O O . THR A 1 271 ? 1.12900 22.03300 -17.79100 1.000 15.00443 270 THR A O 1
ATOM 4325 N N . SER A 1 272 ? 0.28800 20.71100 -16.16800 1.000 10.56969 271 SER A N 1
ATOM 4326 C CA . SER A 1 272 ? -0.57500 21.72200 -15.58000 1.000 10.55653 271 SER A CA 1
ATOM 4327 C C . SER A 1 272 ? -0.21300 21.90500 -14.11500 1.000 10.56442 271 SER A C 1
ATOM 4328 O O . SER A 1 272 ? 0.01400 20.92100 -13.40000 1.000 12.27516 271 SER A O 1
ATOM 4336 N N . ASN A 1 273 ? -0.10500 23.16200 -13.70100 1.000 14.51227 272 ASN A N 1
ATOM 4337 C CA . ASN A 1 273 ? -0.12500 23.53400 -12.29000 1.000 12.75153 272 ASN A CA 1
ATOM 4338 C C . ASN A 1 273 ? -1.53800 23.28900 -11.76800 1.000 10.49863 272 ASN A C 1
ATOM 4339 O O . ASN A 1 273 ? -2.46500 24.00800 -12.13300 1.000 10.51968 272 ASN A O 1
ATOM 4350 N N . VAL A 1 274 ? -1.73100 22.24000 -10.96400 1.000 10.09858 273 VAL A N 1
ATOM 4351 C CA . VAL A 1 274 ? -3.10300 21.90700 -10.58300 1.000 9.68274 273 VAL A CA 1
ATOM 4352 C C . VAL A 1 274 ? -3.72200 23.01400 -9.74200 1.000 9.85908 273 VAL A C 1
ATOM 4353 O O . VAL A 1 274 ? -4.94000 23.20100 -9.75600 1.000 9.68274 273 VAL A O 1
ATOM 4366 N N . ASP A 1 275 ? -2.90400 23.77300 -8.99900 1.000 10.26702 274 ASP A N 1
ATOM 4367 C CA . ASP A 1 275 ? -3.45200 24.90500 -8.26300 1.000 10.52758 274 ASP A CA 1
ATOM 4368 C C . ASP A 1 275 ? -3.88900 26.01100 -9.21400 1.000 16.57830 274 ASP A C 1
ATOM 4369 O O . ASP A 1 275 ? -4.94100 26.63600 -9.01900 1.000 12.15146 274 ASP A O 1
ATOM 4378 N N . GLY A 1 276 ? -3.10200 26.25200 -10.25900 1.000 14.66228 275 GLY A N 1
ATOM 4379 C CA . GLY A 1 276 ? -3.52200 27.19500 -11.27900 1.000 14.90442 275 GLY A CA 1
ATOM 4380 C C . GLY A 1 276 ? -4.79200 26.74900 -11.97200 1.000 10.95131 275 GLY A C 1
ATOM 4381 O O . GLY A 1 276 ? -5.66100 27.56800 -12.28400 1.000 13.73586 275 GLY A O 1
ATOM 4385 N N . ALA A 1 277 ? -4.92800 25.43800 -12.20600 1.000 10.47757 276 ALA A N 1
ATOM 4386 C CA . ALA A 1 277 ? -6.15100 24.89800 -12.79400 1.000 10.11437 276 ALA A CA 1
ATOM 4387 C C . ALA A 1 277 ? -7.34200 25.06200 -11.85800 1.000 9.93540 276 ALA A C 1
ATOM 4388 O O . ALA A 1 277 ? -8.46700 25.30400 -12.30900 1.000 11.82773 276 ALA A O 1
ATOM 4395 N N . MET A 1 278 ? -7.12400 24.93800 -10.54900 1.000 9.88013 277 MET A N 1
ATOM 4396 C CA . MET A 1 278 ? -8.20700 25.18300 -9.60500 1.000 9.79328 277 MET A CA 1
ATOM 4397 C C . MET A 1 278 ? -8.66300 26.63900 -9.64000 1.000 14.78862 277 MET A C 1
ATOM 4398 O O . MET A 1 278 ? -9.86800 26.92000 -9.59800 1.000 17.13890 277 MET A O 1
ATOM 4412 N N . GLU A 1 279 ? -7.71600 27.58200 -9.65400 1.000 12.66994 278 GLU A N 1
ATOM 4413 C CA . GLU A 1 279 ? -8.08700 28.99400 -9.66300 1.000 17.54421 278 GLU A CA 1
ATOM 4414 C C . GLU A 1 279 ? -8.88000 29.33600 -10.91300 1.000 20.72091 278 GLU A C 1
ATOM 4415 O O . GLU A 1 279 ? -9.88800 30.04900 -10.84200 1.000 17.75739 278 GLU A O 1
ATOM 4427 N N . ALA A 1 280 ? -8.46100 28.80400 -12.06200 1.000 15.70715 279 ALA A N 1
ATOM 4428 C CA . ALA A 1 280 ? -9.22900 28.99500 -13.28600 1.000 20.30507 279 ALA A CA 1
ATOM 4429 C C . ALA A 1 280 ? -10.62000 28.38900 -13.15300 1.000 20.53404 279 ALA A C 1
ATOM 4430 O O . ALA A 1 280 ? -11.61100 28.97700 -13.60200 1.000 20.84197 279 ALA A O 1
ATOM 4437 N N . SER A 1 281 ? -10.71700 27.22700 -12.50400 1.000 17.63106 280 SER A N 1
ATOM 4438 C CA . SER A 1 281 ? -12.00300 26.55500 -12.33800 1.000 16.03613 280 SER A CA 1
ATOM 4439 C C . SER A 1 281 ? -12.94600 27.34400 -11.43800 1.000 15.65977 280 SER A C 1
ATOM 4440 O O . SER A 1 281 ? -14.16400 27.35100 -11.66000 1.000 28.21128 280 SER A O 1
ATOM 4448 N N . LYS A 1 282 ? -12.41600 27.98000 -10.39100 1.000 19.27073 281 LYS A N 1
ATOM 4449 C CA . LYS A 1 282 ? -13.25800 28.79800 -9.52800 1.000 26.61372 281 LYS A CA 1
ATOM 4450 C C . LYS A 1 282 ? -13.87200 29.95800 -10.30200 1.000 31.23269 281 LYS A C 1
ATOM 4451 O O . LYS A 1 282 ? -15.00200 30.36400 -10.01100 1.000 27.41381 281 LYS A O 1
ATOM 4470 N N . LYS A 1 283 ? -13.16500 30.47500 -11.30800 1.000 32.16175 282 LYS A N 1
ATOM 4471 C CA . LYS A 1 283 ? -13.74400 31.51900 -12.14800 1.000 33.14871 282 LYS A CA 1
ATOM 4472 C C . LYS A 1 283 ? -14.89000 30.97800 -12.99200 1.000 46.46610 282 LYS A C 1
ATOM 4473 O O . LYS A 1 283 ? -15.82900 31.71700 -13.31200 1.000 38.88624 282 LYS A O 1
ATOM 4492 N N . VAL A 1 284 ? -14.83900 29.69800 -13.35700 1.000 39.25734 283 VAL A N 1
ATOM 4493 C CA . VAL A 1 284 ? -15.88700 29.13800 -14.20100 1.000 36.59649 283 VAL A CA 1
ATOM 4494 C C . VAL A 1 284 ? -17.15900 28.91500 -13.39700 1.000 34.25411 283 VAL A C 1
ATOM 4495 O O . VAL A 1 284 ? -18.26800 29.14000 -13.89200 1.000 35.46478 283 VAL A O 1
ATOM 4508 N N . TRP A 1 285 ? -17.02600 28.47000 -12.14700 1.000 31.00898 284 TRP A N 1
ATOM 4509 C CA . TRP A 1 285 ? -18.17100 27.97200 -11.39800 1.000 28.16127 284 TRP A CA 1
ATOM 4510 C C . TRP A 1 285 ? -18.56800 28.83800 -10.21400 1.000 40.00743 284 TRP A C 1
ATOM 4511 O O . TRP A 1 285 ? -19.65100 28.62800 -9.66000 1.000 50.32709 284 TRP A O 1
ATOM 4532 N N . ASN A 1 286 ? -17.73500 29.79000 -9.80600 1.000 45.02382 285 ASN A N 1
ATOM 4533 C CA . ASN A 1 286 ? -18.08500 30.66800 -8.69400 1.000 49.46646 285 ASN A CA 1
ATOM 4534 C C . ASN A 1 286 ? -18.26000 32.10400 -9.17600 1.000 48.31632 285 ASN A C 1
ATOM 4535 O O . ASN A 1 286 ? -18.70200 32.97200 -8.42100 1.000 56.75154 285 ASN A O 1
#

Foldseek 3Di:
DAWEKEWEQDQAKIWIATQDTDIAGLAKDQDDDPCLLVFWWKAFPRGIMTGRDHDRDDDVSVVGRVVQRVCVNDPQVNAEHAYEYEYFLQCCVCVVVVCVVAAQDKGWMATSRHTGMYHHHHYHYYYFQELPNDYVCFFEWEWAAEAFKTWIWTTHNRHTPDTDIDGDHVLVLLVVQVVVVVVVVDDDDSVVRPVCCVVPVGPDDPVSLLVSVVVVVVRCVVPDDQQVGQYEYEAPRCVVNVVVVVPDPHDHYYYDHDTHHDPSVSVVVSVVSVPD

Sequence (276 aa):
GMKITVVDLGNINNVKYVGENKGRFSSKITNDYQSYEEGFQRVVEYNGIKTYIGVGELSADRDYMAQLLYSLAKANTADTKEINLTLLLPIIQMKNKTRLIETLKGENFKFKFNGIDREEIKINDLMMVLPEGYASYYSLDGDVCILDLGSSRTTINICVLENAKIVKTNTIKLGSFDFYSKIKSLENAKGEDYIEEDIQQDLIDNGLIKVDSKQYIEFLSDILNAVDPYVDLKTYNTIFTTGGTSSLMLKEYIEKLPLNKFKVHPPNALTSNVDGAMEASKKVWN

Solvent-accessible surface area: 14091 Å² total; per-residue (Å²): 125,71,86,15,0,0,0,3,2,11,92,110,61,0,52,10,6,19,87,69,136,25,173,28,34,8,86,18,22,84,98,186,45,103,142,41,119,48,55,77,22,1,64,58,132,67,47,71,4,6,6,23,57,35,131,80,129,96,64,136,20,35,5,4,9,3,0,7,0,2,7,78,0,2,79,53,117,4,139,68,0,7,0,0,0,0,0,12,21,74,51,2,107,47,32,93,148,12,47,144,40,0,103,38,82,71,11,149,12,84,21,40,42,108,105,32,74,7,82,0,55,48,19,28,2,0,0,21,0,6,43,54,72,9,71,24,152,36,59,2,0,0,0,14,1,18,70,136,42,1,16,2,0,0,0,62,128,25,93,26,67,76,51,44,73,23,199,30,2,11,55,53,4,15,34,141,5,48,64,86,13,48,93,143,71,74,136,42,102,25,126,55,0,102,96,25,33,114,93,25,125,3,162,28,81,63,128,39,27,91,84,12,5,50,67,1,36,97,28,0,91,110,78,6,69,13,117,77,18,28,0,0,0,5,12,55,2,0,113,43,0,84,97,31,0,81,150,38,118,26,116,107,53,67,19,40,30,112,80,11,75,2,85,16,54,23,0,20,94,25,0,85,176,79,57,132

InterPro domains:
  IPR040607 Actin-like protein, N-terminal [PF17989] (7-135)
  IPR043129 ATPase, nucleotide binding domain [SSF53067] (6-140)
  IPR043129 ATPase, nucleotide binding domain [SSF53067] (146-278)

CATH classification: 3.30.420.40 (+1 more: 3.30.420.40)

B-factor: mean 29.21, std 20.29, range [3.1, 126.19]

Secondary structure (DSSP, 8-state):
--EEEEEEE-SSEEEEESSSEEEEE--EE----TTGGGS-EEEETTEEEEESSSB---HHHHHHHHHHHHHHHS-TT--EEEEEEEE-GGGGGGHHHHHHHHTT-EEEEEETTEEEEEEEEEEEEEETTBTTTB-----EEEEEE-SS-EEEEEEETTEEEEEEEES--HHHHHHHHHHHHHTTT----HHHHHHHHHHTSS---HHHHHHHHHHHHHHHTTT--GGGSEEEEESHHHHHTHHHHTTSS-SSEEE--SPP---HHHHHHHHHHHH-

Nearest PDB structures (foldseek):
  7x3h-assembly1_A  TM=1.004E+00  e=8.084E-62  Clostridium botulinum
  7x55-assembly1_A  TM=5.660E-01  e=1.237E-42  Clostridium botulinum
  3h1q-assembly1_A  TM=3.842E-01  e=2.335E-06  Carboxydothermus hydrogenoformans Z-2901
  3h1q-assembly2_B  TM=3.523E-01  e=8.383E-07  Carboxydothermus hydrogenoformans Z-2901
  5eou-assembly2_B  TM=3.163E-01  e=4.068E-07  Pseudomonas aeruginosa PAO1

Organism: Clostridium botulinum (NCBI:txid1491)